Protein AF-A0A934LRU7-F1 (afdb_monomer)

Radius of gyration: 23.55 Å; Cα contacts (8 Å, |Δi|>4): 121; chains: 1; bounding box: 64×42×88 Å

Sequence (194 aa):
QGVAFIDAEIIECITRLPMTADMRPEDLEAQGEYAEFLERTNFDRLYPGEEIRFSIPGMYDKLWDHIMVHKYYLEIEQSSRLSQDEAVASWYENVYLPVVNVIREHQILRAFPNRTEADLYVWIMDHRYFLAQRAGRDLGPERAARDFAARFGGGSVRVMLRRIGRRLRRIRRPIQHRRREKSATNEPPGLGVL

Secondary structure (DSSP, 8-state):
---S-----------SS---TT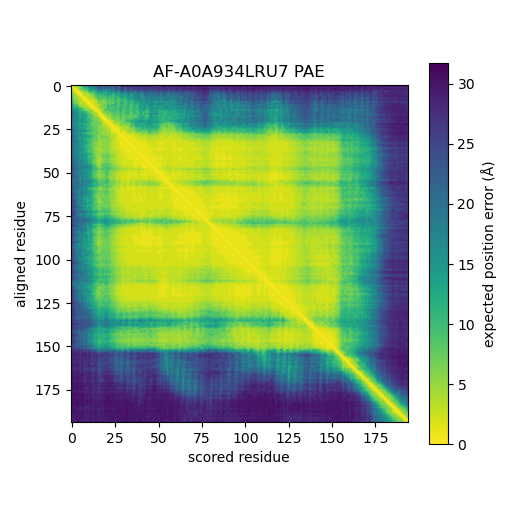--HHHHHHHHHHHHHHHHH-HHHHSTT-----SSSS-HHHHHHHHHHHHHHHHHHHTSPPPHHHHHHHHIIIIIHHHHHHHHHTTGGGGSTT--HHHHHHHHHHHHHHHHHHHTS---HHHHHHHHHHHHTTSTHHHHHHHHTTS-TT------------------------

pLDDT: mean 76.55, std 19.82, range [31.66, 98.25]

Structure (mmCIF, N/CA/C/O backbone):
data_AF-A0A934LRU7-F1
#
_entry.id   AF-A0A934LRU7-F1
#
loop_
_atom_site.group_PDB
_atom_site.id
_atom_site.type_symbol
_atom_site.label_atom_id
_atom_site.label_alt_id
_atom_site.label_comp_id
_atom_site.label_asym_id
_atom_site.label_entity_id
_atom_site.label_seq_id
_atom_site.pdbx_PDB_ins_code
_atom_site.Cartn_x
_atom_site.Cartn_y
_atom_site.Cartn_z
_atom_site.occupancy
_atom_site.B_iso_or_equiv
_atom_site.auth_seq_id
_atom_site.auth_comp_id
_atom_site.auth_asym_id
_atom_site.auth_atom_id
_atom_site.pdbx_PDB_model_num
ATOM 1 N N . GLN A 1 1 ? 50.398 -8.865 -8.368 1.00 46.22 1 GLN A N 1
ATOM 2 C CA . GLN A 1 1 ? 50.038 -10.201 -7.846 1.00 46.22 1 GLN A CA 1
ATOM 3 C C . GLN A 1 1 ? 48.614 -10.115 -7.316 1.00 46.22 1 GLN A C 1
ATOM 5 O O . GLN A 1 1 ? 48.328 -9.157 -6.611 1.00 46.22 1 GLN A O 1
ATOM 10 N N . GLY A 1 2 ? 47.724 -11.020 -7.733 1.00 66.56 2 GLY A N 1
ATOM 11 C CA . GLY A 1 2 ? 46.338 -11.100 -7.250 1.00 66.56 2 GLY A CA 1
ATOM 12 C C . GLY A 1 2 ? 46.212 -12.131 -6.130 1.00 66.56 2 GLY A C 1
ATOM 13 O O . GLY A 1 2 ? 47.000 -13.075 -6.081 1.00 66.56 2 GLY A O 1
ATOM 14 N N . VAL A 1 3 ? 45.257 -11.932 -5.226 1.00 69.12 3 VAL A N 1
ATOM 15 C CA . VAL A 1 3 ? 44.996 -12.851 -4.111 1.00 69.12 3 VAL A CA 1
ATOM 16 C C . VAL A 1 3 ? 44.208 -14.052 -4.645 1.00 69.12 3 VAL A C 1
ATOM 18 O O . VAL A 1 3 ? 43.220 -13.863 -5.350 1.00 69.12 3 VAL A O 1
ATOM 21 N N . ALA A 1 4 ? 44.668 -15.274 -4.364 1.00 75.25 4 ALA A N 1
ATOM 22 C CA . ALA A 1 4 ? 44.087 -16.510 -4.909 1.00 75.25 4 ALA A CA 1
ATOM 23 C C . ALA A 1 4 ? 42.835 -16.996 -4.155 1.00 75.25 4 ALA A C 1
ATOM 25 O O . ALA A 1 4 ? 42.089 -17.815 -4.684 1.00 75.25 4 ALA A O 1
ATOM 26 N N . PHE A 1 5 ? 42.601 -16.491 -2.941 1.00 77.62 5 PHE A N 1
ATOM 27 C CA . PHE A 1 5 ? 41.502 -16.902 -2.072 1.00 77.62 5 PHE A CA 1
ATOM 28 C C . PHE A 1 5 ? 40.901 -15.687 -1.361 1.00 77.62 5 PHE A C 1
ATOM 30 O O . PHE A 1 5 ? 41.608 -14.717 -1.078 1.00 77.62 5 PHE A O 1
ATOM 37 N N . ILE A 1 6 ? 39.593 -15.751 -1.113 1.00 71.19 6 ILE A N 1
ATOM 38 C CA . ILE A 1 6 ? 38.823 -14.772 -0.345 1.00 71.19 6 ILE A CA 1
ATOM 39 C C . ILE A 1 6 ? 38.320 -15.503 0.896 1.00 71.19 6 ILE A C 1
ATOM 41 O O . ILE A 1 6 ? 37.617 -16.505 0.764 1.00 71.19 6 ILE A O 1
ATOM 45 N N . ASP A 1 7 ? 38.672 -14.998 2.073 1.00 76.00 7 ASP A N 1
ATOM 46 C CA . ASP A 1 7 ? 38.074 -15.453 3.324 1.00 76.00 7 ASP A CA 1
ATOM 47 C C . ASP A 1 7 ? 36.657 -14.878 3.433 1.00 76.00 7 ASP A C 1
ATOM 49 O O . ASP A 1 7 ? 36.444 -13.679 3.232 1.00 76.00 7 ASP A O 1
ATOM 53 N N . ALA A 1 8 ? 35.682 -15.735 3.727 1.00 79.56 8 ALA A N 1
ATOM 54 C CA . ALA A 1 8 ? 34.291 -15.346 3.915 1.00 79.56 8 ALA A CA 1
ATOM 55 C C . ALA A 1 8 ? 33.717 -16.038 5.153 1.00 79.56 8 ALA A C 1
ATOM 57 O O . ALA A 1 8 ? 33.856 -17.250 5.320 1.00 79.56 8 ALA A O 1
ATOM 58 N N . GLU A 1 9 ? 33.040 -15.267 6.000 1.00 73.00 9 GLU A N 1
ATOM 59 C CA . GLU A 1 9 ? 32.224 -15.796 7.089 1.00 73.00 9 GLU A CA 1
ATOM 60 C C . GLU A 1 9 ? 30.788 -15.976 6.591 1.00 73.00 9 GLU A C 1
ATOM 62 O O . GLU A 1 9 ? 30.162 -15.034 6.102 1.00 73.00 9 GLU A O 1
ATOM 67 N N . ILE A 1 10 ? 30.273 -17.204 6.686 1.00 73.44 10 ILE A N 1
ATOM 68 C CA . ILE A 1 10 ? 28.914 -17.556 6.264 1.00 73.44 10 ILE A CA 1
ATOM 69 C C . ILE A 1 10 ? 28.043 -17.641 7.515 1.00 73.44 10 ILE A C 1
ATOM 71 O O . ILE A 1 10 ? 28.302 -18.459 8.396 1.00 73.44 10 ILE A O 1
ATOM 75 N N . ILE A 1 11 ? 27.002 -16.812 7.582 1.00 67.81 11 ILE A N 1
ATOM 76 C CA . ILE A 1 11 ? 26.002 -16.836 8.652 1.00 67.81 11 ILE A CA 1
ATOM 77 C C . ILE A 1 11 ? 24.661 -17.216 8.027 1.00 67.81 11 ILE A C 1
ATOM 79 O O . ILE A 1 11 ? 24.237 -16.614 7.040 1.00 67.81 11 ILE A O 1
ATOM 83 N N . GLU A 1 12 ? 23.996 -18.223 8.590 1.00 58.72 12 GLU A N 1
ATOM 84 C CA . GLU A 1 12 ? 22.651 -18.613 8.171 1.00 58.72 12 GLU A CA 1
ATOM 85 C C . GLU A 1 12 ? 21.639 -17.539 8.596 1.00 58.72 12 GLU A C 1
ATOM 87 O O . GLU A 1 12 ? 21.554 -17.174 9.769 1.00 58.72 12 GLU A O 1
ATOM 92 N N . CYS A 1 13 ? 20.868 -17.030 7.635 1.00 59.44 13 CYS A N 1
ATOM 93 C CA . CYS A 1 13 ? 19.802 -16.064 7.870 1.00 59.44 13 CYS A CA 1
ATOM 94 C C . CYS A 1 13 ? 18.457 -16.722 7.550 1.00 59.44 13 CYS A C 1
ATOM 96 O O . CYS A 1 13 ? 18.146 -16.984 6.387 1.00 59.44 13 CYS A O 1
ATOM 98 N N . ILE A 1 14 ? 17.668 -17.009 8.587 1.00 63.03 14 ILE A N 1
ATOM 99 C CA . ILE A 1 14 ? 16.322 -17.569 8.442 1.00 63.03 14 ILE A CA 1
ATOM 100 C C . ILE A 1 14 ? 15.363 -16.408 8.193 1.00 63.03 14 ILE A C 1
ATOM 102 O O . ILE A 1 14 ? 15.062 -15.639 9.105 1.00 63.03 14 ILE A O 1
ATOM 106 N N . THR A 1 15 ? 14.872 -16.285 6.962 1.00 62.72 15 THR A N 1
ATOM 107 C CA . THR A 1 15 ? 13.906 -15.251 6.580 1.00 62.72 15 THR A CA 1
ATOM 108 C C . THR A 1 15 ? 12.539 -15.874 6.314 1.00 62.72 15 THR A C 1
ATOM 110 O O . THR A 1 15 ? 12.420 -17.029 5.910 1.00 62.72 15 THR A O 1
ATOM 113 N N . ARG A 1 16 ? 11.470 -15.105 6.542 1.00 68.81 16 ARG A N 1
ATOM 114 C CA . ARG A 1 16 ? 10.086 -15.538 6.265 1.00 68.81 16 ARG A CA 1
ATOM 115 C C . ARG A 1 16 ? 9.727 -15.473 4.774 1.00 68.81 16 ARG A C 1
ATOM 117 O O . ARG A 1 16 ? 8.558 -15.591 4.424 1.00 68.81 16 ARG A O 1
ATOM 124 N N . LEU A 1 17 ? 10.711 -15.240 3.905 1.00 66.12 17 LEU A N 1
ATOM 125 C CA . LEU A 1 17 ? 10.520 -14.989 2.483 1.00 66.12 17 LEU A CA 1
ATOM 126 C C . LEU A 1 17 ? 11.138 -16.107 1.644 1.00 66.12 17 LEU A C 1
ATOM 128 O O . LEU A 1 17 ? 12.199 -16.624 1.998 1.00 66.12 17 LEU A O 1
ATOM 132 N N . PRO A 1 18 ? 10.527 -16.455 0.500 1.00 64.62 18 PRO A N 1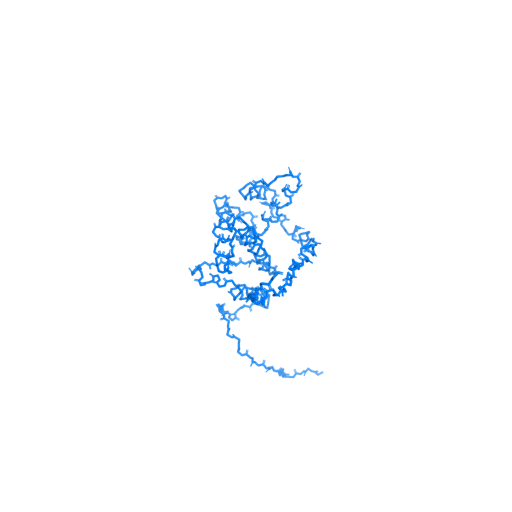
ATOM 133 C CA . PRO A 1 18 ? 11.157 -17.358 -0.448 1.00 64.62 18 PRO A CA 1
ATOM 134 C C . PRO A 1 18 ? 12.392 -16.676 -1.052 1.00 64.62 18 PRO A C 1
ATOM 136 O O . PRO A 1 18 ? 12.265 -15.717 -1.810 1.00 64.62 18 PRO A O 1
ATOM 139 N N . MET A 1 19 ? 13.585 -17.169 -0.713 1.00 63.34 19 MET A N 1
ATOM 140 C CA . MET A 1 19 ? 14.840 -16.776 -1.358 1.00 63.34 19 MET A CA 1
ATOM 141 C C . MET A 1 19 ? 15.152 -17.737 -2.507 1.00 63.34 19 MET A C 1
ATOM 143 O O . MET A 1 19 ? 15.030 -18.953 -2.348 1.00 63.34 19 MET A O 1
ATOM 147 N N . THR A 1 20 ? 15.557 -17.209 -3.662 1.00 68.62 20 THR A N 1
ATOM 148 C CA . THR A 1 20 ? 15.939 -18.015 -4.829 1.00 68.62 20 THR A CA 1
ATOM 149 C C . THR A 1 20 ? 17.397 -17.750 -5.201 1.00 68.62 20 THR A C 1
ATOM 151 O O . THR A 1 20 ? 17.918 -16.653 -5.010 1.00 68.62 20 THR A O 1
ATOM 154 N N . ALA A 1 21 ? 18.093 -18.780 -5.693 1.00 68.56 21 ALA A N 1
ATOM 155 C CA . ALA A 1 21 ? 19.539 -18.728 -5.944 1.00 68.56 21 ALA A CA 1
ATOM 156 C C . ALA A 1 21 ? 19.942 -17.785 -7.098 1.00 68.56 21 ALA A C 1
ATOM 158 O O . ALA A 1 21 ? 21.119 -17.483 -7.268 1.00 68.56 21 ALA A O 1
ATOM 159 N N . ASP A 1 22 ? 18.974 -17.341 -7.896 1.00 72.75 22 ASP A N 1
ATOM 160 C CA . ASP A 1 22 ? 19.119 -16.434 -9.033 1.00 72.75 22 ASP A CA 1
ATOM 161 C C . ASP A 1 22 ? 18.874 -14.955 -8.680 1.00 72.75 22 ASP A C 1
ATOM 163 O O . ASP A 1 22 ? 18.998 -14.096 -9.556 1.00 72.75 22 ASP A O 1
ATOM 167 N N . MET A 1 23 ? 18.562 -14.641 -7.415 1.00 72.19 23 MET A N 1
ATOM 168 C CA . MET A 1 23 ? 18.372 -13.262 -6.955 1.00 72.19 23 MET A CA 1
ATOM 169 C C . MET A 1 23 ? 19.632 -12.424 -7.166 1.00 72.19 23 MET A C 1
ATOM 171 O O . MET A 1 23 ? 20.741 -12.809 -6.784 1.00 72.19 23 MET A O 1
ATOM 175 N N . ARG A 1 24 ? 19.461 -11.232 -7.739 1.00 72.69 24 ARG A N 1
ATOM 176 C CA . ARG A 1 24 ? 20.548 -10.264 -7.857 1.00 72.69 24 ARG A CA 1
ATOM 177 C C . ARG A 1 24 ? 20.688 -9.448 -6.571 1.00 72.69 24 ARG A C 1
ATOM 179 O O . ARG A 1 24 ? 19.721 -9.318 -5.824 1.00 72.69 24 ARG A O 1
ATOM 186 N N . PRO A 1 25 ? 21.845 -8.807 -6.329 1.00 70.31 25 PRO A N 1
ATOM 187 C CA . PRO A 1 25 ? 22.037 -7.956 -5.155 1.00 70.31 25 PRO A CA 1
ATOM 188 C C . PRO A 1 25 ? 20.975 -6.861 -4.987 1.00 70.31 25 PRO A C 1
ATOM 190 O O . PRO A 1 25 ? 20.606 -6.543 -3.863 1.00 70.31 25 PRO A O 1
ATOM 193 N N . GLU A 1 26 ? 20.454 -6.300 -6.082 1.00 66.25 26 GLU A N 1
ATOM 194 C CA . GLU A 1 26 ? 19.399 -5.281 -6.012 1.00 66.25 26 GLU A CA 1
ATOM 195 C C . GLU A 1 26 ? 18.045 -5.859 -5.579 1.00 66.25 26 GLU A C 1
ATOM 197 O O . GLU A 1 26 ? 17.248 -5.164 -4.950 1.00 66.25 26 GLU A O 1
ATOM 202 N N . ASP A 1 27 ? 17.796 -7.137 -5.872 1.00 72.25 27 ASP A N 1
ATOM 203 C CA . ASP A 1 27 ? 16.595 -7.836 -5.420 1.00 72.25 27 ASP A CA 1
ATOM 204 C C . ASP A 1 27 ? 16.669 -8.104 -3.909 1.00 72.25 27 ASP A C 1
ATOM 206 O O . ASP A 1 27 ? 15.644 -8.075 -3.230 1.00 72.25 27 ASP A O 1
ATOM 210 N N . LEU A 1 28 ? 17.877 -8.288 -3.358 1.00 77.69 28 LEU A N 1
ATOM 211 C CA . LEU A 1 28 ? 18.087 -8.517 -1.924 1.00 77.69 28 LEU A CA 1
ATOM 212 C C . LEU A 1 28 ? 17.694 -7.307 -1.068 1.00 77.69 28 LEU A C 1
ATOM 214 O O . LEU A 1 28 ? 17.151 -7.496 0.016 1.00 77.69 28 LEU A O 1
ATOM 218 N N . GLU A 1 29 ? 17.920 -6.079 -1.546 1.00 80.31 29 GLU A N 1
ATOM 219 C CA . GLU A 1 29 ? 17.497 -4.861 -0.837 1.00 80.31 29 GLU A CA 1
ATOM 220 C C . GLU A 1 29 ? 15.966 -4.807 -0.730 1.00 80.31 29 GLU A C 1
ATOM 222 O O . GLU A 1 29 ? 15.418 -4.705 0.366 1.00 80.31 29 GLU A O 1
ATOM 227 N N . ALA A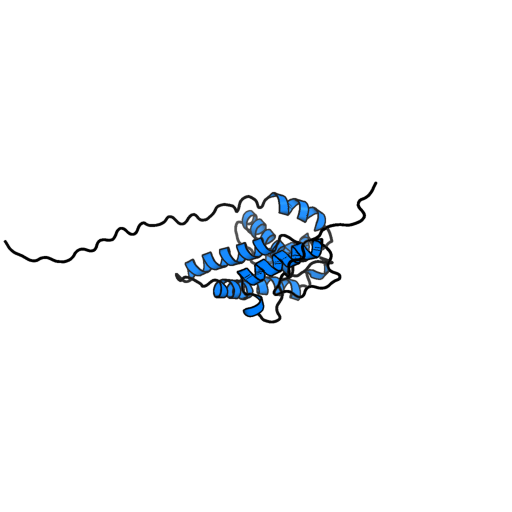 1 30 ? 15.264 -4.983 -1.854 1.00 80.31 30 ALA A N 1
ATOM 228 C CA . ALA A 1 30 ? 13.802 -4.990 -1.877 1.00 80.31 30 ALA A CA 1
ATOM 229 C C . ALA A 1 30 ? 13.196 -6.160 -1.073 1.00 80.31 30 ALA A C 1
ATOM 231 O O . ALA A 1 30 ? 12.145 -5.997 -0.448 1.00 80.31 30 ALA A O 1
ATOM 232 N N . GLN A 1 31 ? 13.843 -7.333 -1.068 1.00 83.56 31 GLN A N 1
ATOM 233 C CA . GLN A 1 31 ? 13.431 -8.465 -0.228 1.00 83.56 31 GLN A CA 1
ATOM 234 C C . GLN A 1 31 ? 13.672 -8.184 1.259 1.00 83.56 31 GLN A C 1
ATOM 236 O O . GLN A 1 31 ? 12.808 -8.500 2.073 1.00 83.56 31 GLN A O 1
ATOM 241 N N . GLY A 1 32 ? 14.796 -7.559 1.621 1.00 86.94 32 GLY A N 1
ATOM 242 C CA . GLY A 1 32 ? 15.087 -7.161 2.998 1.00 86.94 32 GLY A CA 1
ATOM 243 C C . GLY A 1 32 ? 14.041 -6.195 3.552 1.00 86.94 32 GLY A C 1
ATOM 244 O O . GLY A 1 32 ? 13.490 -6.432 4.625 1.00 86.94 32 GLY A O 1
ATOM 245 N N . GLU A 1 33 ? 13.684 -5.164 2.783 1.00 89.81 33 GLU A N 1
ATOM 246 C CA . GLU A 1 33 ? 12.626 -4.227 3.178 1.00 89.81 33 GLU A CA 1
ATOM 247 C C . GLU A 1 33 ? 11.256 -4.907 3.298 1.00 89.81 33 GLU A C 1
ATOM 249 O O . GLU A 1 33 ? 10.478 -4.596 4.202 1.00 89.81 33 GLU A O 1
ATOM 254 N N . TYR A 1 34 ? 10.944 -5.848 2.401 1.00 91.31 34 TYR A N 1
ATOM 255 C CA . TYR A 1 34 ? 9.695 -6.599 2.491 1.00 91.31 34 TYR A CA 1
ATOM 256 C C . TYR A 1 34 ? 9.662 -7.493 3.736 1.00 91.31 34 TYR A C 1
ATOM 258 O O . TYR A 1 34 ? 8.628 -7.581 4.396 1.00 91.31 34 TYR A O 1
ATOM 266 N N . ALA A 1 35 ? 10.788 -8.115 4.098 1.00 90.62 35 ALA A N 1
ATOM 267 C CA . ALA A 1 35 ? 10.892 -8.925 5.309 1.00 90.62 35 ALA A CA 1
ATOM 268 C C . ALA A 1 35 ? 10.642 -8.070 6.555 1.00 90.62 35 ALA A C 1
ATOM 270 O O . ALA A 1 35 ? 9.813 -8.438 7.385 1.00 90.62 35 ALA A O 1
ATOM 271 N N . GLU A 1 36 ? 11.287 -6.903 6.644 1.00 91.31 36 GLU A N 1
ATOM 272 C CA . GLU A 1 36 ? 11.072 -5.954 7.740 1.00 91.31 36 GLU A CA 1
ATOM 273 C C . GLU A 1 36 ? 9.611 -5.492 7.794 1.00 91.31 36 GLU A C 1
ATOM 275 O O . GLU A 1 36 ? 9.010 -5.433 8.869 1.00 91.31 36 GLU A O 1
ATOM 280 N N . PHE A 1 37 ? 8.994 -5.226 6.639 1.00 94.31 37 PHE A N 1
ATOM 281 C CA . PHE A 1 37 ? 7.575 -4.896 6.570 1.00 94.31 37 PHE A CA 1
ATOM 282 C C . PHE A 1 37 ? 6.697 -6.016 7.141 1.00 94.31 37 PHE A C 1
ATOM 284 O O . PHE A 1 37 ? 5.816 -5.730 7.953 1.00 94.31 37 PHE A O 1
ATOM 291 N N . LEU A 1 38 ? 6.929 -7.278 6.768 1.00 94.62 38 LEU A N 1
ATOM 292 C CA . LEU A 1 38 ? 6.163 -8.415 7.289 1.00 94.62 38 LEU A CA 1
ATOM 293 C C . LEU A 1 38 ? 6.386 -8.621 8.788 1.00 94.62 38 LEU A C 1
ATOM 295 O O . LEU A 1 38 ? 5.426 -8.820 9.528 1.00 94.62 38 LEU A O 1
ATOM 299 N N . GLU A 1 39 ? 7.625 -8.519 9.267 1.00 93.50 39 GLU A N 1
ATOM 300 C CA . GLU A 1 39 ? 7.929 -8.594 10.699 1.00 93.50 39 GLU A CA 1
ATOM 301 C C . GLU A 1 39 ? 7.222 -7.497 11.488 1.00 93.50 39 GLU A C 1
ATOM 303 O O . GLU A 1 39 ? 6.690 -7.741 12.573 1.00 93.50 39 GLU A O 1
ATOM 308 N N . ARG A 1 40 ? 7.182 -6.293 10.919 1.00 94.06 40 ARG A N 1
ATOM 309 C CA . ARG A 1 40 ? 6.563 -5.136 11.544 1.00 94.06 40 ARG A CA 1
ATOM 310 C C . ARG A 1 40 ? 5.047 -5.174 11.493 1.00 94.06 40 ARG A C 1
ATOM 312 O O . ARG A 1 40 ? 4.437 -4.611 12.387 1.00 94.06 40 ARG A O 1
ATOM 319 N N . THR A 1 41 ? 4.429 -5.765 10.476 1.00 95.81 41 THR A N 1
ATOM 320 C CA . THR A 1 41 ? 2.974 -5.664 10.248 1.00 95.81 41 THR A CA 1
ATOM 321 C C . THR A 1 41 ? 2.211 -6.964 10.457 1.00 95.81 41 THR A C 1
ATOM 323 O O . THR A 1 41 ? 0.987 -6.922 10.525 1.00 95.81 41 THR A O 1
ATOM 326 N N . ASN A 1 42 ? 2.904 -8.104 10.534 1.00 96.19 42 ASN A N 1
ATOM 327 C CA . ASN A 1 42 ? 2.317 -9.445 10.474 1.00 96.19 42 ASN A CA 1
ATOM 328 C C . ASN A 1 42 ? 1.386 -9.650 9.264 1.00 96.19 42 ASN A C 1
ATOM 330 O O . ASN A 1 42 ? 0.469 -10.469 9.324 1.00 96.19 42 ASN A O 1
ATOM 334 N N . PHE A 1 43 ? 1.581 -8.897 8.175 1.00 96.62 43 PHE A N 1
ATOM 335 C CA . PHE A 1 43 ? 0.628 -8.853 7.067 1.00 96.62 43 PHE A CA 1
ATOM 336 C C . PHE A 1 43 ? 0.387 -10.230 6.431 1.00 96.62 43 PHE A C 1
ATOM 338 O O . PHE A 1 43 ? -0.755 -10.586 6.166 1.00 96.62 43 PHE A O 1
ATOM 345 N N . ASP A 1 44 ? 1.439 -11.036 6.285 1.00 94.50 44 ASP A N 1
ATOM 346 C CA . ASP A 1 44 ? 1.398 -12.414 5.780 1.00 94.50 44 ASP A CA 1
ATOM 347 C C . ASP A 1 44 ? 0.515 -13.347 6.624 1.00 94.50 44 ASP A C 1
ATOM 349 O O . ASP A 1 44 ? -0.042 -14.321 6.118 1.00 94.50 44 ASP A O 1
ATOM 353 N N . ARG A 1 45 ? 0.372 -13.049 7.919 1.00 95.38 45 ARG A N 1
ATOM 354 C CA . ARG A 1 45 ? -0.474 -13.810 8.846 1.00 95.38 45 ARG A CA 1
ATOM 355 C C . ARG A 1 45 ? -1.903 -13.289 8.879 1.00 95.38 45 ARG A C 1
ATOM 357 O O . ARG A 1 45 ? -2.824 -14.085 9.030 1.00 95.38 45 ARG A O 1
ATOM 364 N N . LEU A 1 46 ? -2.075 -11.972 8.767 1.00 96.38 46 LEU A N 1
ATOM 365 C CA . LEU A 1 46 ? -3.388 -11.323 8.746 1.00 96.38 46 LEU A CA 1
ATOM 366 C C . LEU A 1 46 ? -4.132 -11.607 7.437 1.00 96.38 46 LE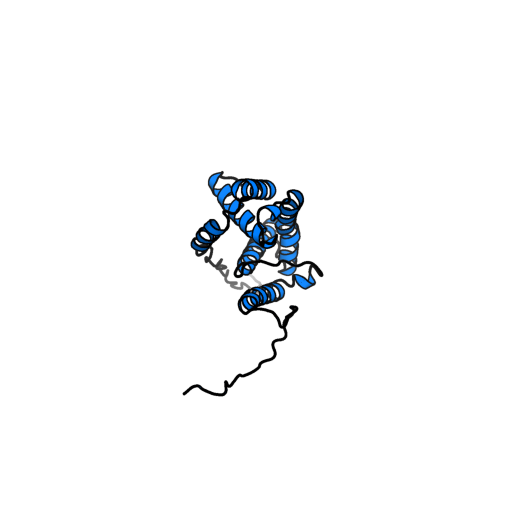U A C 1
ATOM 368 O O . LEU A 1 46 ? -5.333 -11.862 7.469 1.00 96.38 46 LEU A O 1
ATOM 372 N N . TYR A 1 47 ? -3.415 -11.632 6.311 1.00 95.69 47 TYR A N 1
ATOM 373 C CA . TYR A 1 47 ? -3.959 -11.915 4.982 1.00 95.69 47 TYR A CA 1
ATOM 374 C C . TYR A 1 47 ? -3.126 -12.988 4.263 1.00 95.69 47 TYR A C 1
ATOM 376 O O . TYR A 1 47 ? -2.343 -12.676 3.362 1.00 95.69 47 TYR A O 1
ATOM 384 N N . PRO A 1 48 ? -3.279 -14.272 4.640 1.00 94.50 48 PRO A N 1
ATOM 385 C CA . PRO A 1 48 ? -2.554 -15.359 3.995 1.00 94.50 48 PRO A CA 1
ATOM 386 C C . PRO A 1 48 ? -2.860 -15.425 2.494 1.00 94.50 48 PRO A C 1
ATOM 388 O O . PRO A 1 48 ? -4.018 -15.524 2.093 1.00 94.50 48 PRO A O 1
ATOM 391 N N . GLY A 1 49 ? -1.813 -15.412 1.668 1.00 91.06 49 GLY A N 1
ATOM 392 C CA . GLY A 1 49 ? -1.922 -15.468 0.206 1.00 91.06 49 GLY A CA 1
ATOM 393 C C . GLY A 1 49 ? -1.987 -14.105 -0.487 1.00 91.06 49 GLY A C 1
ATOM 394 O O . GLY A 1 49 ? -1.868 -14.057 -1.710 1.00 91.06 49 GLY A O 1
ATOM 395 N N . GLU A 1 50 ? -2.108 -13.012 0.267 1.00 94.38 50 GLU A N 1
ATOM 396 C CA . GLU A 1 50 ? -1.994 -11.658 -0.269 1.00 94.38 50 GLU A CA 1
ATOM 397 C C . GLU A 1 50 ? -0.556 -11.148 -0.138 1.00 94.38 50 GLU A C 1
ATOM 399 O O . GLU A 1 50 ? 0.101 -11.311 0.892 1.00 94.38 50 GLU A O 1
ATOM 404 N N . GLU A 1 51 ? -0.068 -10.472 -1.176 1.00 93.50 51 GLU A N 1
ATOM 405 C CA . GLU A 1 51 ? 1.263 -9.872 -1.181 1.00 93.50 51 GLU A CA 1
ATOM 406 C C . GLU A 1 51 ? 1.202 -8.408 -1.622 1.00 93.50 51 GLU A C 1
ATOM 408 O O . GLU A 1 51 ? 0.585 -8.056 -2.628 1.00 93.50 51 GLU A O 1
ATOM 413 N N . ILE A 1 52 ? 1.909 -7.540 -0.896 1.00 95.38 52 ILE A N 1
ATOM 414 C CA . ILE A 1 52 ? 2.105 -6.139 -1.275 1.00 95.38 52 ILE A CA 1
ATOM 415 C C . ILE A 1 52 ? 3.561 -5.982 -1.697 1.00 95.38 52 ILE A C 1
ATOM 417 O O . ILE A 1 52 ? 4.414 -5.713 -0.860 1.00 95.38 52 ILE A O 1
ATOM 421 N N . ARG A 1 53 ? 3.849 -6.183 -2.989 1.00 92.5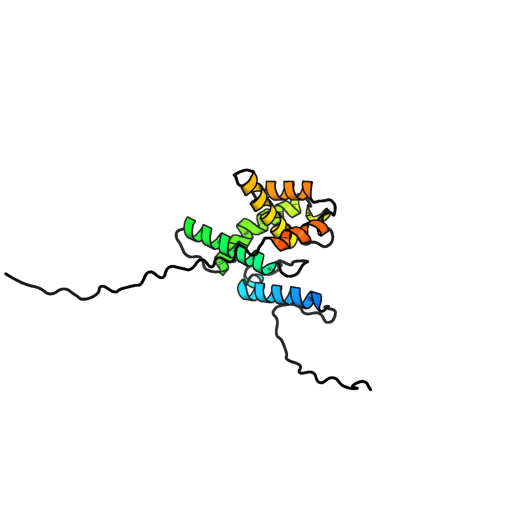0 53 ARG A N 1
ATOM 422 C CA . ARG A 1 53 ? 5.213 -6.087 -3.535 1.00 92.50 53 ARG A CA 1
ATOM 423 C C . ARG A 1 53 ? 5.431 -4.809 -4.333 1.00 92.50 53 ARG A C 1
ATOM 425 O O . ARG A 1 53 ? 4.621 -4.454 -5.192 1.00 92.50 53 ARG A O 1
ATOM 432 N N . PHE A 1 54 ? 6.564 -4.155 -4.105 1.00 90.75 54 PHE A N 1
ATOM 433 C CA . PHE A 1 54 ? 7.028 -3.024 -4.911 1.00 90.75 54 PHE A CA 1
ATOM 434 C C . PHE A 1 54 ? 7.991 -3.470 -6.010 1.00 90.75 54 PHE A C 1
ATOM 436 O O . PHE A 1 54 ? 8.741 -4.426 -5.835 1.00 90.75 54 PHE A O 1
ATOM 443 N N . SER A 1 55 ? 8.004 -2.742 -7.133 1.00 86.50 55 SER A N 1
ATOM 444 C CA . SER A 1 55 ? 9.039 -2.912 -8.169 1.00 86.50 55 SER A CA 1
ATOM 445 C C . SER A 1 55 ? 10.264 -2.019 -7.941 1.00 86.50 55 SER A C 1
ATOM 447 O O . SER A 1 55 ? 11.213 -2.051 -8.727 1.00 86.50 55 SER A O 1
ATOM 449 N N . ILE A 1 56 ? 10.221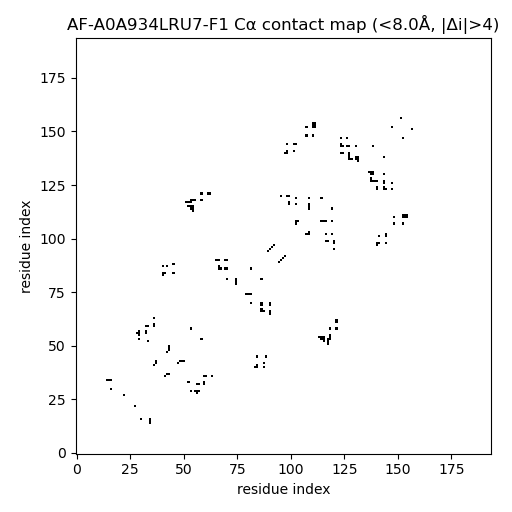 -1.156 -6.921 1.00 83.31 56 ILE A N 1
ATOM 450 C CA . ILE A 1 56 ? 11.280 -0.208 -6.570 1.00 83.31 56 ILE A CA 1
ATOM 451 C C . ILE A 1 56 ? 11.540 -0.309 -5.063 1.00 83.31 56 ILE A C 1
ATOM 453 O O . ILE A 1 56 ? 10.571 -0.244 -4.303 1.00 83.31 56 ILE A O 1
ATOM 457 N N . PRO A 1 57 ? 12.808 -0.395 -4.624 1.00 81.88 57 PRO A N 1
ATOM 458 C CA . PRO A 1 57 ? 13.141 -0.327 -3.204 1.00 81.88 57 PRO A CA 1
ATOM 459 C C . PRO A 1 57 ? 12.797 1.047 -2.597 1.00 81.88 57 PRO A C 1
ATOM 461 O O . PRO A 1 57 ? 12.630 2.054 -3.300 1.00 81.88 57 PRO A O 1
ATOM 464 N N . GLY A 1 58 ? 12.695 1.096 -1.274 1.00 82.75 58 GLY A N 1
ATOM 465 C CA . GLY A 1 58 ? 12.499 2.286 -0.452 1.00 82.75 58 GLY A CA 1
ATOM 466 C C . GLY A 1 58 ? 11.041 2.689 -0.224 1.00 82.75 58 GLY A C 1
ATOM 467 O O . GLY A 1 58 ? 10.779 3.839 0.140 1.00 82.75 58 GLY A O 1
ATOM 468 N N . MET A 1 59 ? 10.073 1.805 -0.490 1.00 87.81 59 MET A N 1
ATOM 469 C CA . MET A 1 59 ? 8.641 2.154 -0.459 1.00 87.81 59 MET A CA 1
ATOM 470 C C . MET A 1 59 ? 7.871 1.583 0.738 1.00 87.81 59 MET A C 1
ATOM 472 O O . MET A 1 59 ? 6.799 2.103 1.060 1.00 87.81 59 MET A O 1
ATOM 476 N N . TYR A 1 60 ? 8.403 0.583 1.443 1.00 92.56 60 TYR A N 1
ATOM 477 C CA . TYR A 1 60 ? 7.714 -0.013 2.596 1.00 92.56 60 TYR A CA 1
ATOM 478 C C . TYR A 1 60 ? 7.623 0.926 3.805 1.00 92.56 60 TYR A C 1
ATOM 480 O O . TYR A 1 60 ? 6.585 0.959 4.466 1.00 92.56 60 TYR A O 1
ATOM 488 N N . ASP A 1 61 ? 8.625 1.782 4.026 1.00 89.00 61 ASP A N 1
ATOM 489 C CA . ASP A 1 61 ? 8.560 2.842 5.044 1.00 89.00 61 ASP A CA 1
ATOM 490 C C . ASP A 1 61 ? 7.373 3.787 4.821 1.00 89.00 61 ASP A C 1
ATOM 492 O O . ASP A 1 61 ? 6.698 4.201 5.764 1.00 89.00 61 ASP A O 1
ATOM 496 N N . LYS A 1 62 ? 7.063 4.095 3.557 1.00 88.62 62 LYS A N 1
ATOM 497 C CA . LYS A 1 62 ? 5.908 4.935 3.227 1.00 88.62 62 LYS A CA 1
ATOM 498 C C . LYS A 1 62 ? 4.585 4.241 3.520 1.00 88.62 62 LYS A C 1
ATOM 500 O O . LYS A 1 62 ? 3.656 4.893 3.990 1.00 88.62 62 LYS A O 1
ATOM 505 N N . LEU A 1 63 ? 4.479 2.940 3.234 1.00 93.75 63 LEU A N 1
ATOM 506 C CA . LEU A 1 63 ? 3.288 2.177 3.617 1.00 93.75 63 LEU A CA 1
ATOM 507 C C . LEU A 1 63 ? 3.106 2.197 5.124 1.00 93.75 63 LEU A C 1
ATOM 509 O O . LEU A 1 63 ? 1.999 2.430 5.602 1.00 93.75 63 LEU A O 1
ATOM 513 N N . TRP A 1 64 ? 4.196 2.014 5.865 1.00 94.31 64 TRP A N 1
ATOM 514 C CA . TRP A 1 64 ? 4.149 2.091 7.310 1.00 94.31 64 TRP A CA 1
ATOM 515 C C . TRP A 1 64 ? 3.649 3.456 7.804 1.00 94.31 64 TRP A C 1
ATOM 517 O O . TRP A 1 64 ? 2.750 3.512 8.646 1.00 94.31 64 TRP A O 1
ATOM 527 N N . ASP A 1 65 ? 4.155 4.554 7.239 1.00 91.38 65 ASP A N 1
ATOM 528 C CA . ASP A 1 65 ? 3.662 5.898 7.550 1.00 91.38 65 ASP A CA 1
ATOM 529 C C . ASP A 1 65 ? 2.158 6.036 7.251 1.00 91.38 65 ASP A C 1
ATOM 531 O O . ASP A 1 65 ? 1.418 6.594 8.063 1.00 91.38 65 ASP A O 1
ATOM 535 N N . HIS A 1 66 ? 1.672 5.491 6.129 1.00 92.94 66 HIS A N 1
ATOM 536 C CA . HIS A 1 66 ? 0.242 5.505 5.800 1.00 92.94 66 HIS A CA 1
ATOM 537 C C . HIS A 1 66 ? -0.596 4.729 6.825 1.00 92.94 66 HIS A C 1
ATOM 539 O O . HIS A 1 66 ? -1.643 5.226 7.244 1.00 92.94 66 HIS A O 1
ATOM 545 N N . ILE A 1 67 ? -0.134 3.551 7.260 1.00 95.81 67 ILE A N 1
ATOM 546 C CA . ILE A 1 67 ? -0.809 2.741 8.287 1.00 95.81 67 ILE A CA 1
ATOM 547 C C . ILE A 1 67 ? -0.867 3.517 9.608 1.00 95.81 67 ILE A C 1
ATOM 549 O O . ILE A 1 67 ? -1.915 3.572 10.249 1.00 95.81 67 ILE A O 1
ATOM 553 N N . MET A 1 68 ? 0.228 4.164 10.016 1.00 95.19 68 MET A N 1
ATOM 554 C CA . MET A 1 68 ? 0.274 4.921 11.272 1.00 95.19 68 MET A CA 1
ATOM 555 C C . MET A 1 68 ? -0.583 6.183 11.247 1.00 95.19 68 MET A C 1
ATOM 557 O O . MET A 1 68 ? -1.233 6.500 12.244 1.00 95.19 68 MET A O 1
ATOM 561 N N . VAL A 1 69 ? -0.621 6.894 10.121 1.00 90.69 69 VAL A N 1
ATOM 562 C CA . VAL A 1 69 ? -1.511 8.049 9.957 1.00 90.69 69 VAL A CA 1
ATOM 563 C C . VAL A 1 69 ? -2.975 7.605 9.993 1.00 90.69 69 VAL A C 1
ATOM 565 O O . VAL A 1 69 ? -3.772 8.220 10.698 1.00 90.69 69 VAL A O 1
ATOM 568 N N . HIS A 1 70 ? -3.323 6.517 9.297 1.00 92.31 70 HIS A N 1
ATOM 569 C CA . HIS A 1 70 ? -4.667 5.928 9.333 1.00 92.31 70 HIS A CA 1
ATOM 570 C C . HIS A 1 70 ? -5.077 5.539 10.755 1.00 92.31 70 HIS A C 1
ATOM 572 O O . HIS A 1 70 ? -6.124 5.967 11.240 1.00 92.31 70 HIS A O 1
ATOM 578 N N . LYS A 1 71 ? -4.198 4.816 11.461 1.00 94.31 71 LYS A N 1
ATOM 579 C CA . LYS A 1 71 ? -4.380 4.451 12.868 1.00 94.31 71 LYS A CA 1
ATOM 580 C C . LYS A 1 71 ? -4.680 5.671 13.730 1.00 94.31 71 LYS A C 1
ATOM 582 O O . LYS A 1 71 ? -5.657 5.670 14.468 1.00 94.31 71 LYS A O 1
ATOM 587 N N . TYR A 1 72 ? -3.846 6.705 13.631 1.00 91.62 72 TYR A N 1
ATOM 588 C CA . TYR A 1 72 ? -3.979 7.914 14.439 1.00 91.62 72 TYR A CA 1
ATOM 589 C C . TYR A 1 72 ? -5.354 8.574 14.276 1.00 91.62 72 TYR A C 1
ATOM 591 O O . TYR A 1 72 ? -5.971 8.950 15.272 1.00 91.62 72 TYR A O 1
ATOM 599 N N . TYR A 1 73 ? -5.851 8.691 13.042 1.00 89.50 73 TYR A N 1
ATOM 600 C CA . TYR A 1 73 ? -7.172 9.269 12.800 1.00 89.50 73 TYR A CA 1
ATOM 601 C C . TYR A 1 73 ? -8.301 8.382 13.327 1.00 89.50 73 TYR A C 1
ATOM 603 O O . TYR A 1 73 ? -9.197 8.893 13.996 1.00 89.50 73 TYR A O 1
ATOM 611 N N . LEU A 1 74 ? -8.226 7.066 13.119 1.00 90.81 74 LEU A N 1
ATOM 612 C CA . LEU A 1 74 ? -9.236 6.148 13.644 1.00 90.81 74 LEU A CA 1
ATOM 613 C C . LEU A 1 74 ? -9.299 6.140 15.172 1.00 90.81 74 LEU A C 1
ATOM 615 O O . LEU A 1 74 ? -10.391 6.116 15.733 1.00 90.81 74 LEU A O 1
ATOM 619 N N . GLU A 1 75 ? -8.155 6.192 15.857 1.00 93.38 75 GLU A N 1
ATOM 620 C CA . GLU A 1 75 ? -8.127 6.241 17.323 1.00 93.38 75 GLU A CA 1
ATOM 621 C C . GLU A 1 75 ? -8.786 7.520 17.867 1.00 93.38 75 GLU A C 1
ATOM 623 O O . GLU A 1 75 ? -9.423 7.492 18.922 1.00 93.38 75 GLU A O 1
ATOM 628 N N . ILE A 1 76 ? -8.674 8.638 17.139 1.00 92.94 76 ILE A N 1
ATOM 629 C CA . ILE A 1 76 ? -9.376 9.886 17.467 1.00 92.94 76 ILE A CA 1
ATOM 630 C C . ILE A 1 76 ? -10.881 9.729 17.250 1.00 92.94 76 ILE A C 1
ATOM 632 O O . ILE A 1 76 ? -11.659 10.057 18.144 1.00 92.94 76 ILE A O 1
ATOM 636 N N . GLU A 1 77 ? -11.292 9.232 16.083 1.00 90.56 77 GLU A N 1
ATOM 637 C CA . GLU A 1 77 ? -12.707 9.083 15.721 1.00 90.56 77 GLU A CA 1
ATOM 638 C C . GLU A 1 77 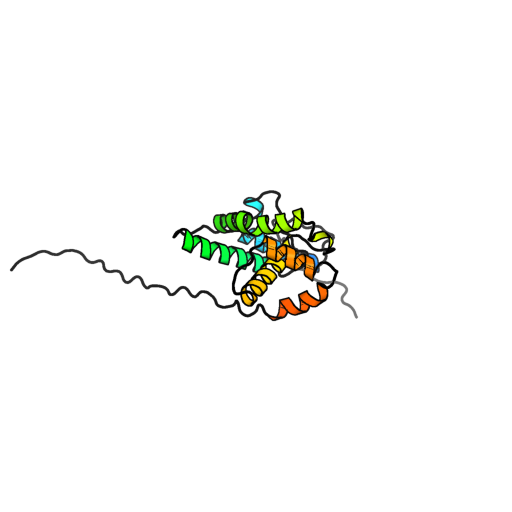? -13.444 8.120 16.657 1.00 90.56 77 GLU A C 1
ATOM 640 O O . GLU A 1 77 ? -14.556 8.405 17.097 1.00 90.56 77 GLU A O 1
ATOM 645 N N . GLN A 1 78 ? -12.807 7.004 17.013 1.00 91.25 78 GLN A N 1
ATOM 646 C CA . GLN A 1 78 ? -13.393 5.964 17.861 1.00 91.25 78 GLN A CA 1
ATOM 647 C C . GLN A 1 78 ? -13.164 6.212 19.356 1.00 91.25 78 GLN A C 1
ATOM 649 O O . GLN A 1 78 ? -13.706 5.487 20.188 1.00 91.25 78 GLN A O 1
ATOM 654 N N . SER A 1 79 ? -12.356 7.218 19.716 1.00 90.88 79 SER A N 1
ATOM 655 C CA . SER A 1 79 ? -11.943 7.492 21.100 1.00 90.88 79 SER A CA 1
ATOM 656 C C . SER A 1 79 ? -11.390 6.253 21.825 1.00 90.88 79 SER A C 1
ATOM 658 O O . SER A 1 79 ? -11.556 6.095 23.036 1.00 90.88 79 SER A O 1
ATOM 660 N N . SER A 1 80 ? -10.725 5.366 21.083 1.00 91.19 80 SER A N 1
ATOM 661 C CA . SER A 1 80 ? -10.186 4.094 21.564 1.00 91.19 80 SER A CA 1
ATOM 662 C C . SER A 1 80 ? -8.824 3.827 20.934 1.00 91.19 80 SER A C 1
ATOM 664 O O . SER A 1 80 ? -8.536 4.316 19.847 1.00 91.19 80 SER A O 1
ATOM 666 N N . ARG A 1 81 ? -7.974 3.053 21.617 1.00 92.88 81 ARG A N 1
ATOM 667 C CA . ARG A 1 81 ? -6.688 2.620 21.058 1.00 92.88 81 ARG A CA 1
ATOM 668 C C . ARG A 1 81 ? -6.876 1.380 20.204 1.00 92.88 81 ARG A C 1
ATOM 670 O O . ARG A 1 81 ? -7.512 0.430 20.647 1.00 92.88 81 ARG A O 1
ATOM 677 N N . LEU A 1 82 ? -6.227 1.374 19.049 1.00 93.00 82 LEU A N 1
ATOM 678 C CA . LEU A 1 82 ? -6.137 0.216 18.176 1.00 93.00 82 LEU A CA 1
ATOM 679 C C . LEU A 1 82 ? -4.821 -0.513 18.434 1.00 93.00 82 LEU A C 1
ATOM 681 O O . LEU A 1 82 ? -3.753 0.092 18.622 1.00 93.00 82 LEU A O 1
ATOM 685 N N . SER A 1 83 ? -4.873 -1.836 18.401 1.00 96.12 83 SER A N 1
ATOM 686 C CA . SER A 1 83 ? -3.674 -2.644 18.225 1.00 96.12 83 SER A CA 1
ATOM 687 C C . SER A 1 83 ? -3.031 -2.347 16.865 1.00 96.12 83 SER A C 1
ATOM 689 O O . SER A 1 83 ? -3.568 -1.646 16.004 1.00 96.12 83 SER A O 1
ATOM 691 N N . GLN A 1 84 ? -1.801 -2.813 16.691 1.00 95.44 84 GLN A N 1
ATOM 692 C CA . GLN A 1 84 ? -1.108 -2.648 15.421 1.00 95.44 84 GLN A CA 1
ATOM 693 C C . GLN A 1 84 ? -1.763 -3.477 14.313 1.00 95.44 84 GLN A C 1
ATOM 695 O O . GLN A 1 84 ? -1.985 -2.952 13.228 1.00 95.44 84 GLN A O 1
ATOM 700 N N . ASP A 1 85 ? -2.120 -4.722 14.610 1.00 97.69 85 ASP A N 1
ATOM 701 C CA . ASP A 1 85 ? -2.742 -5.633 13.652 1.00 97.69 85 ASP A CA 1
ATOM 702 C C . ASP 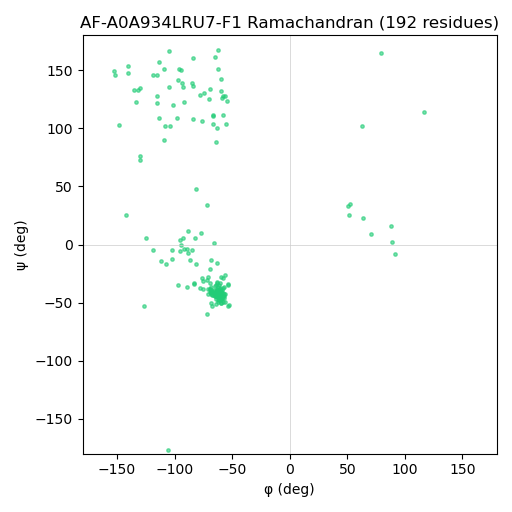A 1 85 ? -4.117 -5.109 13.199 1.00 97.69 85 ASP A C 1
ATOM 704 O O . ASP A 1 85 ? -4.399 -5.093 12.003 1.00 97.69 85 ASP A O 1
ATOM 708 N N . GLU A 1 86 ? -4.931 -4.556 14.111 1.00 97.31 86 GLU A N 1
ATOM 709 C CA . GLU A 1 86 ? -6.197 -3.890 13.750 1.00 97.31 86 GLU A CA 1
ATOM 710 C C . GLU A 1 86 ? -5.979 -2.674 12.842 1.00 97.31 86 GLU A C 1
ATOM 712 O O . GLU A 1 86 ? -6.744 -2.444 11.905 1.00 97.31 86 GLU A O 1
ATOM 717 N N . ALA A 1 87 ? -4.928 -1.890 13.092 1.00 97.00 87 ALA A N 1
ATOM 718 C CA . ALA A 1 87 ? -4.595 -0.752 12.246 1.00 97.00 87 ALA A CA 1
ATOM 719 C C . ALA A 1 87 ? -4.138 -1.179 10.844 1.00 97.00 87 ALA A C 1
ATOM 721 O O . ALA A 1 87 ? -4.534 -0.548 9.864 1.00 97.00 87 ALA A O 1
ATOM 722 N N . VAL A 1 88 ? -3.332 -2.242 10.746 1.00 98.25 88 VAL A N 1
ATOM 723 C CA . VAL A 1 88 ? -2.889 -2.828 9.471 1.00 98.25 88 VAL A CA 1
ATOM 724 C C . VAL A 1 88 ? -4.091 -3.354 8.689 1.00 98.25 88 VAL A C 1
ATOM 726 O O . VAL A 1 88 ? -4.254 -2.984 7.527 1.00 98.25 88 VAL A O 1
ATOM 729 N N . ALA A 1 89 ? -4.957 -4.143 9.330 1.00 98.12 89 ALA A N 1
ATOM 730 C CA . ALA A 1 89 ? -6.162 -4.694 8.715 1.00 98.12 89 ALA A CA 1
ATOM 731 C C . ALA A 1 89 ? -7.105 -3.590 8.227 1.00 98.12 89 ALA A C 1
ATOM 733 O O . ALA A 1 89 ? -7.478 -3.533 7.053 1.00 98.12 89 ALA A O 1
ATOM 734 N N . SER A 1 90 ? -7.401 -2.622 9.097 1.00 97.19 90 SER A N 1
ATOM 735 C CA . SER A 1 90 ? -8.263 -1.502 8.735 1.00 97.19 90 SER A CA 1
ATOM 736 C C . SER A 1 90 ? -7.675 -0.662 7.600 1.00 97.19 90 SER A C 1
ATOM 738 O O . SER A 1 90 ? -8.413 -0.264 6.698 1.00 97.19 90 SER A O 1
ATOM 740 N N . TRP A 1 91 ? -6.367 -0.395 7.608 1.00 97.31 91 TRP A N 1
ATOM 741 C CA . TRP A 1 91 ? -5.708 0.324 6.519 1.00 97.31 91 TRP A CA 1
ATOM 742 C C . TRP A 1 91 ? -5.791 -0.455 5.202 1.00 97.31 91 TRP A C 1
ATOM 744 O O . TRP A 1 91 ? -6.108 0.128 4.160 1.00 97.31 91 TRP A O 1
ATOM 754 N N . TYR A 1 92 ? -5.541 -1.764 5.237 1.00 98.06 92 TYR A N 1
ATOM 755 C CA . TYR A 1 92 ? -5.575 -2.600 4.044 1.00 98.06 92 TYR A CA 1
ATOM 756 C C . TYR A 1 92 ? -6.970 -2.595 3.406 1.00 98.06 92 TYR A C 1
ATOM 758 O O . TYR A 1 92 ? -7.105 -2.314 2.215 1.00 98.06 92 TYR A O 1
ATOM 766 N N . GLU A 1 93 ? -8.015 -2.785 4.208 1.00 96.75 93 GLU A N 1
ATOM 767 C CA . GLU A 1 93 ? -9.399 -2.885 3.735 1.00 96.75 93 GLU A CA 1
ATOM 768 C C . GLU A 1 93 ? -10.020 -1.542 3.344 1.00 96.75 93 GLU A C 1
ATOM 770 O O . GLU A 1 93 ? -10.749 -1.460 2.358 1.00 96.75 93 GLU A O 1
ATOM 775 N N . ASN A 1 94 ? -9.731 -0.476 4.095 1.00 94.31 94 ASN A N 1
ATOM 776 C CA . ASN A 1 94 ? -10.431 0.804 3.946 1.00 94.31 94 ASN A CA 1
ATOM 777 C C . ASN A 1 94 ? -9.624 1.857 3.178 1.00 94.31 94 ASN A C 1
ATOM 779 O O . ASN A 1 94 ? -10.173 2.888 2.785 1.00 94.31 94 ASN A O 1
ATOM 783 N N . VAL A 1 95 ? -8.328 1.623 2.949 1.00 93.25 95 VAL A N 1
ATOM 784 C CA . VAL A 1 95 ? -7.446 2.582 2.266 1.00 93.25 95 VAL A CA 1
ATOM 785 C C . VAL A 1 95 ? -6.723 1.947 1.085 1.00 93.25 95 VAL A C 1
ATOM 787 O O . VAL A 1 95 ? -6.792 2.491 -0.018 1.00 93.25 95 VAL A O 1
ATOM 790 N N . TYR A 1 96 ? -6.031 0.824 1.286 1.00 96.50 96 TYR A N 1
ATOM 791 C CA . TYR A 1 96 ? -5.231 0.196 0.231 1.00 96.50 96 TYR A CA 1
ATOM 792 C C . TYR A 1 96 ? -6.105 -0.455 -0.847 1.00 96.50 96 TYR A C 1
ATOM 794 O O . TYR A 1 96 ? -6.066 -0.032 -2.006 1.00 96.50 96 TYR A O 1
ATOM 802 N N . LEU A 1 97 ? -6.942 -1.424 -0.466 1.00 95.75 97 LEU A N 1
ATOM 803 C CA . LEU A 1 97 ? -7.803 -2.168 -1.384 1.00 95.75 97 LEU A CA 1
ATOM 804 C C . LEU A 1 97 ? -8.737 -1.273 -2.209 1.00 95.75 97 LEU A C 1
ATOM 806 O O . LEU A 1 97 ? -8.808 -1.490 -3.415 1.00 95.75 97 LEU A O 1
ATOM 810 N N . PRO A 1 98 ? -9.396 -0.231 -1.664 1.00 93.62 98 PRO A N 1
ATOM 811 C CA . PRO A 1 98 ? -10.252 0.634 -2.471 1.00 93.62 98 PRO A CA 1
ATOM 812 C C . PRO A 1 98 ? -9.491 1.346 -3.594 1.00 93.62 98 PRO A C 1
ATOM 814 O O . PRO A 1 98 ? -9.997 1.470 -4.705 1.00 93.62 98 PRO A O 1
ATOM 817 N N . VAL A 1 99 ? -8.254 1.787 -3.343 1.00 93.31 99 VAL A N 1
ATOM 818 C CA . VAL A 1 99 ? -7.411 2.404 -4.381 1.00 93.31 99 VAL A CA 1
ATOM 819 C C . VAL A 1 99 ? -6.948 1.356 -5.394 1.00 93.31 99 VAL A C 1
ATOM 821 O O . VAL A 1 99 ? -6.984 1.612 -6.598 1.00 93.31 99 VAL A O 1
ATOM 824 N N . VAL A 1 100 ? -6.540 0.174 -4.928 1.00 95.69 100 VAL A N 1
ATOM 825 C CA . VAL A 1 100 ? -6.120 -0.937 -5.794 1.00 95.69 100 VAL A CA 1
ATOM 826 C C . VAL A 1 100 ? -7.262 -1.432 -6.680 1.00 95.69 100 VAL A C 1
ATOM 828 O O . VAL A 1 100 ? -7.053 -1.662 -7.869 1.00 95.69 100 VAL A O 1
ATOM 831 N N . ASN A 1 101 ? -8.485 -1.500 -6.166 1.00 94.19 101 ASN A N 1
ATOM 832 C CA . ASN A 1 101 ? -9.659 -1.865 -6.953 1.00 94.19 101 ASN A CA 1
ATOM 833 C C . ASN A 1 101 ? -9.903 -0.858 -8.078 1.00 94.19 101 ASN A C 1
ATOM 835 O O . ASN A 1 101 ? -10.078 -1.267 -9.219 1.00 94.19 101 ASN A O 1
ATOM 839 N N . VAL A 1 102 ? -9.766 0.445 -7.817 1.00 90.56 102 VAL A N 1
ATOM 840 C CA . VAL A 1 102 ? -9.843 1.469 -8.873 1.00 90.56 102 VAL A CA 1
ATOM 841 C C . VAL A 1 102 ? -8.727 1.293 -9.919 1.00 90.56 102 VAL A C 1
ATOM 843 O O . VAL A 1 102 ? -8.969 1.457 -11.118 1.00 90.56 102 VAL A O 1
ATOM 846 N N . ILE A 1 103 ? -7.506 0.932 -9.500 1.00 91.69 103 ILE A N 1
ATOM 847 C CA . ILE A 1 103 ? -6.395 0.610 -10.418 1.00 91.69 103 ILE A CA 1
ATOM 848 C C . ILE A 1 103 ? -6.758 -0.577 -11.321 1.00 91.69 103 ILE A C 1
ATOM 850 O O . ILE A 1 103 ? -6.529 -0.504 -12.534 1.00 91.69 103 ILE A O 1
ATOM 854 N N . ARG A 1 104 ? -7.330 -1.641 -10.745 1.00 93.69 104 ARG A N 1
ATOM 855 C CA . ARG A 1 104 ? -7.742 -2.870 -11.441 1.00 93.69 104 ARG A CA 1
ATOM 856 C C . ARG A 1 104 ? -8.902 -2.621 -12.400 1.00 93.69 104 ARG A C 1
ATOM 858 O O . ARG A 1 104 ? -8.784 -2.921 -13.587 1.00 93.69 104 ARG A O 1
ATOM 865 N N . GLU A 1 105 ? -9.985 -2.025 -11.907 1.00 92.19 105 GLU A N 1
ATOM 866 C CA . GLU A 1 105 ? -11.219 -1.741 -12.651 1.00 92.19 105 GLU A CA 1
ATOM 867 C C . GLU A 1 105 ? -10.957 -0.885 -13.892 1.00 92.19 105 GLU A C 1
ATOM 869 O O . GLU A 1 105 ? -11.470 -1.169 -14.974 1.00 92.19 105 GLU A O 1
ATOM 874 N N . HIS A 1 106 ? -10.105 0.134 -13.766 1.00 87.19 106 HIS A N 1
ATOM 875 C CA . HIS A 1 106 ? -9.745 1.008 -14.883 1.00 87.19 106 HIS A CA 1
ATOM 876 C C . HIS A 1 106 ? -8.496 0.558 -15.643 1.00 87.19 106 HIS A C 1
ATOM 878 O O . HIS A 1 106 ? -8.038 1.272 -16.536 1.00 87.19 106 HIS A O 1
ATOM 884 N N . GLN A 1 107 ? -7.934 -0.607 -15.305 1.00 89.06 107 GLN A N 1
ATOM 885 C CA . GLN A 1 107 ? -6.753 -1.179 -15.954 1.00 89.06 107 GLN A CA 1
ATOM 886 C C . GLN A 1 107 ? -5.575 -0.194 -16.021 1.00 89.06 107 GLN A C 1
ATOM 888 O O . GLN A 1 107 ? -4.802 -0.201 -16.984 1.00 89.06 107 GLN A O 1
ATOM 893 N N . ILE A 1 108 ? -5.426 0.652 -14.993 1.00 88.06 108 ILE A N 1
ATOM 894 C CA . ILE A 1 108 ? -4.451 1.752 -14.970 1.00 88.06 108 ILE A CA 1
ATOM 895 C C . ILE A 1 108 ? -3.038 1.204 -15.182 1.00 88.06 108 ILE A C 1
ATOM 897 O O . ILE A 1 108 ? -2.253 1.804 -15.911 1.00 88.06 108 ILE A O 1
ATOM 901 N N . LEU A 1 109 ? -2.740 0.023 -14.630 1.00 89.31 109 LEU A N 1
ATOM 902 C CA . LEU A 1 109 ? -1.438 -0.638 -14.730 1.00 89.31 109 LEU A CA 1
ATOM 903 C C . LEU A 1 109 ? -0.962 -0.861 -16.179 1.00 89.31 109 LEU A C 1
ATOM 905 O O . LEU A 1 109 ? 0.242 -0.855 -16.424 1.00 89.31 109 LEU A O 1
ATOM 909 N N . ARG A 1 110 ? -1.871 -0.965 -17.167 1.00 87.56 110 ARG A N 1
ATOM 910 C CA . ARG A 1 110 ? -1.510 -1.102 -18.596 1.00 87.56 110 ARG A CA 1
ATOM 911 C C . ARG A 1 110 ? -0.646 0.050 -19.105 1.00 87.56 110 ARG A C 1
ATOM 913 O O . ARG A 1 110 ? 0.154 -0.130 -20.016 1.00 87.56 110 ARG A O 1
ATOM 920 N N . ALA A 1 111 ? -0.796 1.224 -18.505 1.00 84.44 111 ALA A N 1
ATOM 921 C CA . ALA A 1 111 ? -0.037 2.410 -18.855 1.00 84.44 111 ALA A CA 1
ATOM 922 C C . ALA A 1 111 ? 1.335 2.508 -18.149 1.00 84.44 111 ALA A C 1
ATOM 924 O O . ALA A 1 111 ? 2.114 3.426 -18.423 1.00 84.44 111 ALA A O 1
ATOM 925 N N . PHE A 1 112 ? 1.639 1.574 -17.241 1.00 86.25 112 PHE A N 1
ATOM 926 C CA . PHE A 1 112 ? 2.817 1.581 -16.374 1.00 86.25 112 PHE A CA 1
ATOM 927 C C . PHE A 1 112 ? 3.539 0.226 -16.445 1.00 86.25 112 PHE A C 1
ATOM 929 O O . PHE A 1 112 ? 3.494 -0.552 -15.492 1.00 86.25 112 PHE A O 1
ATOM 936 N N . PRO A 1 113 ? 4.225 -0.081 -17.562 1.00 85.69 113 PRO A N 1
ATOM 937 C CA . PRO A 1 113 ? 4.936 -1.347 -17.699 1.00 85.69 113 PRO A CA 1
ATOM 938 C C . PRO A 1 113 ? 6.009 -1.500 -16.612 1.00 85.69 113 PRO A C 1
ATOM 940 O O . PRO A 1 113 ? 6.700 -0.536 -16.265 1.00 85.69 113 PRO A O 1
ATOM 943 N N . ASN A 1 114 ? 6.165 -2.729 -16.114 1.00 85.50 114 ASN A N 1
ATOM 944 C CA . ASN A 1 114 ? 7.093 -3.112 -15.040 1.00 85.50 114 ASN A CA 1
ATOM 945 C C . ASN A 1 114 ? 6.800 -2.465 -13.677 1.00 85.50 114 ASN A C 1
ATOM 947 O O . ASN A 1 114 ? 7.715 -2.324 -12.867 1.00 85.50 114 ASN A O 1
ATOM 951 N N . ARG A 1 115 ? 5.557 -2.032 -13.435 1.00 90.19 115 ARG A N 1
ATOM 952 C CA . ARG A 1 115 ? 5.096 -1.520 -12.137 1.00 90.19 115 ARG A CA 1
ATOM 953 C C . ARG A 1 115 ? 4.054 -2.431 -11.522 1.00 90.19 115 ARG A C 1
ATOM 955 O O . ARG A 1 115 ? 3.392 -3.185 -12.231 1.00 90.19 115 ARG A O 1
ATOM 962 N N . THR A 1 116 ? 3.925 -2.331 -10.207 1.00 93.88 116 THR A N 1
ATOM 963 C CA . THR A 1 116 ? 2.936 -3.051 -9.412 1.00 93.88 116 THR A CA 1
ATOM 964 C C . THR A 1 116 ? 1.809 -2.125 -8.967 1.00 93.88 116 THR A C 1
ATOM 966 O O . THR A 1 116 ? 1.890 -0.895 -9.047 1.00 93.88 116 THR A O 1
ATOM 969 N N . GLU A 1 117 ? 0.730 -2.726 -8.474 1.00 95.50 117 GLU A N 1
ATOM 970 C CA . GLU A 1 117 ? -0.379 -1.992 -7.863 1.00 95.50 117 GLU A CA 1
ATOM 971 C C . GLU A 1 117 ? 0.077 -1.215 -6.622 1.00 95.50 117 GLU A C 1
ATOM 973 O O . GLU A 1 117 ? -0.370 -0.087 -6.421 1.00 95.50 117 GLU A O 1
ATOM 978 N N . ALA A 1 118 ? 1.022 -1.762 -5.847 1.00 95.31 118 ALA A N 1
ATOM 979 C CA . ALA A 1 118 ? 1.597 -1.094 -4.682 1.00 95.31 118 ALA A CA 1
ATOM 980 C C . ALA A 1 118 ? 2.371 0.176 -5.077 1.00 95.31 118 ALA A C 1
ATOM 982 O O . ALA A 1 118 ? 2.189 1.225 -4.451 1.00 95.31 118 ALA A O 1
ATOM 983 N N . ASP A 1 119 ? 3.171 0.122 -6.155 1.00 92.69 119 ASP A N 1
ATOM 984 C CA . ASP A 1 119 ? 3.865 1.307 -6.683 1.00 92.69 119 ASP A CA 1
ATOM 985 C C . ASP A 1 119 ? 2.858 2.421 -7.011 1.00 92.69 119 ASP A C 1
ATOM 987 O O . ASP A 1 119 ? 3.010 3.573 -6.592 1.00 92.69 119 ASP A O 1
ATOM 991 N N . LEU A 1 120 ? 1.801 2.060 -7.749 1.00 92.62 120 LEU A N 1
ATOM 992 C CA . LEU A 1 120 ? 0.751 2.989 -8.152 1.00 92.62 120 LEU A CA 1
ATOM 993 C C . LEU A 1 120 ? -0.029 3.530 -6.957 1.00 92.62 120 LEU A C 1
ATOM 995 O O . LEU A 1 120 ? -0.314 4.726 -6.931 1.00 92.62 120 LEU A O 1
ATOM 999 N N . TYR A 1 121 ? -0.345 2.692 -5.968 1.00 94.75 121 TYR A N 1
ATOM 1000 C CA . TYR A 1 121 ? -1.018 3.107 -4.742 1.00 94.75 121 TYR A CA 1
ATOM 1001 C C . TYR A 1 121 ? -0.268 4.264 -4.074 1.00 94.75 121 TYR A C 1
ATOM 1003 O O . TYR A 1 121 ? -0.850 5.329 -3.849 1.00 94.75 121 TYR A O 1
ATOM 1011 N N . VAL A 1 122 ? 1.037 4.105 -3.828 1.00 91.94 122 VAL A N 1
ATOM 1012 C CA . VAL A 1 122 ? 1.849 5.150 -3.184 1.00 91.94 122 VAL A CA 1
ATOM 1013 C C . VAL A 1 122 ? 1.855 6.429 -4.024 1.00 91.94 122 VAL A C 1
ATOM 1015 O O . VAL A 1 122 ? 1.680 7.523 -3.486 1.00 91.94 122 VAL A O 1
ATOM 1018 N N . TRP A 1 123 ? 2.006 6.322 -5.347 1.00 89.25 123 TRP A N 1
ATOM 1019 C CA . TRP A 1 123 ? 2.034 7.500 -6.221 1.00 89.25 123 TRP A CA 1
ATOM 1020 C C . TRP A 1 123 ? 0.688 8.218 -6.314 1.00 89.25 123 TRP A C 1
ATOM 1022 O O . TRP A 1 123 ? 0.660 9.448 -6.361 1.00 89.25 123 TRP A O 1
ATOM 1032 N N . ILE A 1 124 ? -0.420 7.478 -6.316 1.00 89.94 124 ILE A N 1
ATOM 1033 C CA . ILE A 1 124 ? -1.774 8.036 -6.317 1.00 89.94 124 ILE A CA 1
ATOM 1034 C C . ILE A 1 124 ? -2.061 8.728 -4.986 1.00 89.94 124 ILE A C 1
ATOM 1036 O O . ILE A 1 124 ? -2.623 9.823 -4.990 1.00 89.94 124 ILE A O 1
ATOM 1040 N N . MET A 1 125 ? -1.644 8.148 -3.860 1.00 86.50 125 MET A N 1
ATOM 1041 C CA . MET A 1 125 ? -1.802 8.769 -2.543 1.00 86.50 125 MET A CA 1
ATOM 1042 C C . MET A 1 125 ? -0.977 10.057 -2.419 1.00 86.50 125 MET A C 1
ATOM 1044 O O . MET A 1 125 ? -1.520 11.092 -2.022 1.00 86.50 125 MET A O 1
ATOM 1048 N N . ASP A 1 126 ? 0.282 10.048 -2.873 1.00 83.94 126 ASP A N 1
ATOM 1049 C CA . ASP A 1 126 ? 1.102 11.262 -2.984 1.00 83.94 126 ASP A CA 1
ATOM 1050 C C . ASP A 1 126 ? 0.411 12.299 -3.898 1.00 83.94 126 ASP A C 1
ATOM 1052 O O . ASP A 1 126 ? 0.311 13.484 -3.561 1.00 83.94 126 ASP A O 1
ATOM 1056 N N . HIS A 1 127 ? -0.125 11.872 -5.048 1.00 82.62 127 HIS A N 1
ATOM 1057 C CA . HIS A 1 127 ? -0.823 12.756 -5.985 1.00 82.62 127 HIS A CA 1
ATOM 1058 C C . HIS A 1 127 ? -2.087 13.377 -5.380 1.00 82.62 127 HIS A C 1
ATOM 1060 O O . HIS A 1 127 ? -2.294 14.587 -5.510 1.00 82.62 127 HIS A O 1
ATOM 1066 N N . ARG A 1 128 ? -2.899 12.581 -4.676 1.00 84.12 128 ARG A N 1
ATOM 1067 C CA . ARG A 1 128 ? -4.109 13.012 -3.964 1.00 84.12 128 ARG A CA 1
ATOM 1068 C C . ARG A 1 128 ? -3.788 14.108 -2.958 1.00 84.12 128 ARG A C 1
ATOM 1070 O O . ARG A 1 128 ? -4.468 15.130 -2.954 1.00 84.12 128 ARG A O 1
ATOM 1077 N N . TYR A 1 129 ? -2.723 13.943 -2.173 1.00 80.50 129 TYR A N 1
ATOM 1078 C CA . TYR A 1 129 ? -2.276 14.957 -1.217 1.00 80.50 129 TYR A CA 1
ATOM 1079 C C . TYR A 1 129 ? -1.929 16.291 -1.901 1.00 80.50 129 TYR A C 1
ATOM 1081 O O . TYR A 1 129 ? -2.326 17.364 -1.436 1.00 80.50 129 TYR A O 1
ATOM 1089 N N . PHE A 1 130 ? -1.236 16.255 -3.045 1.00 78.06 130 PHE A N 1
ATOM 1090 C CA . PHE A 1 130 ? -0.936 17.472 -3.809 1.00 78.06 130 PHE A CA 1
ATOM 1091 C C . PHE A 1 130 ? -2.177 18.102 -4.454 1.00 78.06 130 PHE A C 1
ATOM 1093 O O . PHE A 1 130 ? -2.287 19.330 -4.487 1.00 78.06 130 PHE A O 1
ATOM 1100 N N . LEU A 1 131 ? -3.111 17.294 -4.965 1.00 78.81 131 LEU A N 1
ATOM 1101 C CA . LEU A 1 131 ? -4.378 17.790 -5.504 1.00 78.81 131 LEU A CA 1
ATOM 1102 C C . LEU A 1 131 ? -5.225 18.445 -4.414 1.00 78.81 131 LEU A C 1
ATOM 1104 O O . LEU A 1 131 ? -5.738 19.542 -4.633 1.00 78.81 131 LEU A O 1
ATOM 1108 N N . ALA A 1 132 ? -5.305 17.825 -3.236 1.00 80.81 132 ALA A N 1
ATOM 1109 C CA . ALA A 1 132 ? -6.057 18.348 -2.105 1.00 80.81 132 ALA A CA 1
ATOM 1110 C C . ALA A 1 132 ? -5.526 19.712 -1.648 1.00 80.81 132 ALA A C 1
ATOM 1112 O O . ALA A 1 132 ? -6.307 20.644 -1.468 1.00 80.81 132 ALA A O 1
ATOM 1113 N N . GLN A 1 133 ? -4.200 19.874 -1.565 1.00 78.19 133 GLN A N 1
ATOM 1114 C CA . GLN A 1 133 ? -3.581 21.165 -1.240 1.00 78.19 133 GLN A CA 1
ATOM 1115 C C . GLN A 1 133 ? -3.903 22.265 -2.258 1.00 78.19 133 GLN A C 1
ATOM 1117 O O . GLN A 1 133 ? -4.078 23.418 -1.878 1.00 78.19 133 GLN A O 1
ATOM 1122 N N . ARG A 1 134 ? -3.971 21.933 -3.554 1.00 78.31 134 ARG A N 1
ATOM 1123 C CA . ARG A 1 134 ? -4.267 22.919 -4.608 1.00 78.31 134 ARG A CA 1
ATOM 1124 C C . ARG A 1 134 ? -5.750 23.262 -4.698 1.00 78.31 134 ARG A C 1
ATOM 1126 O O . ARG A 1 134 ? -6.081 24.403 -4.991 1.00 78.31 134 ARG A O 1
ATOM 1133 N N . ALA A 1 135 ? -6.619 22.275 -4.499 1.00 77.69 135 ALA A N 1
ATOM 1134 C CA . ALA A 1 135 ? -8.066 22.432 -4.605 1.00 77.69 135 ALA A CA 1
ATOM 1135 C C . ALA A 1 135 ? -8.719 22.912 -3.297 1.00 77.69 135 ALA A C 1
ATOM 1137 O O . ALA A 1 135 ? -9.893 23.272 -3.309 1.00 77.69 135 ALA A O 1
ATOM 1138 N N . GLY A 1 136 ? -7.996 22.873 -2.171 1.00 80.94 136 GLY A N 1
ATOM 1139 C CA . GLY A 1 136 ? -8.524 23.181 -0.838 1.00 80.94 136 GLY A CA 1
ATOM 1140 C C . GLY A 1 136 ? -9.494 22.128 -0.286 1.00 80.94 136 GLY A C 1
ATOM 1141 O O . GLY A 1 136 ? -10.134 22.363 0.733 1.00 80.94 136 GLY A O 1
ATOM 1142 N N . ARG A 1 137 ? -9.631 20.977 -0.955 1.00 77.69 137 ARG A N 1
ATOM 1143 C CA . ARG A 1 137 ? -10.517 19.868 -0.574 1.00 77.69 137 ARG A CA 1
ATOM 1144 C C . ARG A 1 137 ? -9.962 18.545 -1.069 1.00 77.69 137 ARG A C 1
ATOM 1146 O O . ARG A 1 137 ? -9.396 18.480 -2.159 1.00 77.69 137 ARG A O 1
ATOM 1153 N N . ASP A 1 138 ? -10.185 17.486 -0.304 1.00 78.50 138 ASP A N 1
ATOM 1154 C CA . ASP A 1 138 ? -9.872 16.134 -0.744 1.00 78.50 138 ASP A CA 1
ATOM 1155 C C . ASP A 1 138 ? -10.824 15.699 -1.874 1.00 78.50 138 ASP A C 1
ATOM 1157 O O . ASP A 1 138 ? -12.034 15.934 -1.830 1.00 78.50 138 ASP A O 1
ATOM 1161 N N . LEU A 1 139 ? -10.262 15.111 -2.928 1.00 75.81 139 LEU A N 1
ATOM 1162 C CA . LEU A 1 139 ? -11.003 14.647 -4.102 1.00 75.81 139 LEU A CA 1
ATOM 1163 C C . LEU A 1 139 ? -11.367 13.159 -4.015 1.00 75.81 139 LEU A C 1
ATOM 1165 O O . LEU A 1 139 ? -12.105 12.674 -4.871 1.00 75.81 139 LEU A O 1
ATOM 1169 N N . GLY A 1 140 ? -10.889 12.460 -2.983 1.00 80.81 140 GLY A N 1
ATOM 1170 C CA . GLY A 1 140 ? -11.102 11.032 -2.794 1.00 80.81 140 GLY A CA 1
ATOM 1171 C C . GLY A 1 140 ? -10.178 10.161 -3.660 1.00 80.81 140 GLY A C 1
ATOM 1172 O O . GLY A 1 140 ? -9.551 10.646 -4.609 1.00 80.81 140 GLY A O 1
ATOM 1173 N N . PRO A 1 141 ? -10.080 8.860 -3.336 1.00 76.75 141 PRO A N 1
ATOM 1174 C CA . PRO A 1 141 ? -9.148 7.935 -3.980 1.00 76.75 141 PRO A CA 1
ATOM 1175 C C . PRO A 1 141 ? -9.457 7.711 -5.467 1.00 76.75 141 PRO A C 1
ATOM 1177 O O . PRO A 1 141 ? -8.551 7.767 -6.294 1.00 76.75 141 PRO A O 1
ATOM 1180 N N . GLU A 1 142 ? -10.732 7.551 -5.833 1.00 79.19 142 GLU A N 1
ATOM 1181 C CA . GLU A 1 142 ? -11.142 7.258 -7.214 1.00 79.19 142 GLU A CA 1
ATOM 1182 C C . GLU A 1 142 ? -10.797 8.399 -8.186 1.00 79.19 142 GLU A C 1
ATOM 1184 O O . GLU A 1 142 ? -10.229 8.184 -9.260 1.00 79.19 142 GLU A O 1
ATOM 1189 N N . ARG A 1 143 ? -11.105 9.650 -7.816 1.00 82.50 143 ARG A N 1
ATOM 1190 C CA . ARG A 1 143 ? -10.769 10.812 -8.655 1.00 82.50 143 ARG A CA 1
ATOM 1191 C C . ARG A 1 143 ? -9.263 11.021 -8.745 1.00 82.50 143 ARG A C 1
ATOM 1193 O O . ARG A 1 143 ? -8.780 11.333 -9.829 1.00 82.50 143 ARG A O 1
ATOM 1200 N N . ALA A 1 144 ? -8.533 10.837 -7.644 1.00 84.62 144 ALA A N 1
ATOM 1201 C CA . ALA A 1 144 ? -7.080 10.955 -7.649 1.00 84.62 144 ALA A CA 1
ATOM 1202 C C . ALA A 1 144 ? -6.425 9.901 -8.553 1.00 84.62 144 ALA A C 1
ATOM 1204 O O . ALA A 1 144 ? -5.535 10.245 -9.328 1.00 84.62 144 ALA A O 1
ATOM 1205 N N . ALA A 1 145 ? -6.899 8.653 -8.509 1.00 82.62 145 ALA A N 1
ATOM 1206 C CA . ALA A 1 145 ? -6.414 7.575 -9.364 1.00 82.62 145 ALA A CA 1
ATOM 1207 C C . ALA A 1 145 ? -6.677 7.855 -10.851 1.00 82.62 145 ALA A C 1
ATOM 1209 O O . ALA A 1 145 ? -5.768 7.727 -11.671 1.00 82.62 145 ALA A O 1
ATOM 1210 N N . ARG A 1 146 ? -7.889 8.308 -11.206 1.00 81.25 146 ARG A N 1
ATOM 1211 C CA . ARG A 1 146 ? -8.223 8.661 -12.596 1.00 81.25 146 ARG A CA 1
ATOM 1212 C C . ARG A 1 146 ? -7.450 9.877 -13.110 1.00 81.25 146 ARG A C 1
ATOM 1214 O O . ARG A 1 146 ? -6.953 9.821 -14.231 1.00 81.25 146 ARG A O 1
ATOM 1221 N N . ASP A 1 147 ? -7.311 10.947 -12.317 1.00 84.50 147 ASP A N 1
ATOM 1222 C CA . ASP A 1 147 ? -6.493 12.116 -12.702 1.00 84.50 147 ASP A CA 1
ATOM 1223 C C . ASP A 1 147 ? -5.025 11.704 -12.889 1.00 84.50 147 ASP A C 1
ATOM 1225 O O . ASP A 1 147 ? -4.387 12.050 -13.884 1.00 84.50 147 ASP A O 1
ATOM 1229 N N . PHE A 1 148 ? -4.507 10.870 -11.982 1.00 82.69 148 PHE A N 1
ATOM 1230 C CA . PHE A 1 148 ? -3.160 10.327 -12.102 1.00 82.69 148 PHE A CA 1
ATOM 1231 C C . PHE A 1 148 ? -2.984 9.520 -13.398 1.00 82.69 148 PHE A C 1
ATOM 1233 O O . PHE A 1 148 ? -2.057 9.783 -14.165 1.00 82.69 148 PHE A O 1
ATOM 1240 N N . ALA A 1 149 ? -3.889 8.584 -13.692 1.00 81.50 149 ALA A N 1
ATOM 1241 C CA . ALA A 1 149 ? -3.835 7.787 -14.915 1.00 81.50 149 ALA A CA 1
ATOM 1242 C C . ALA A 1 149 ? -3.897 8.657 -16.179 1.00 81.50 149 ALA A C 1
ATOM 1244 O O . ALA A 1 149 ? -3.061 8.506 -17.067 1.00 81.50 149 ALA A O 1
ATOM 1245 N N . ALA A 1 150 ? -4.831 9.610 -16.237 1.00 81.50 150 ALA A N 1
ATOM 1246 C CA . ALA A 1 150 ? -5.002 10.498 -17.385 1.00 81.50 150 ALA A CA 1
ATOM 1247 C C . ALA A 1 150 ? -3.765 11.374 -17.646 1.00 81.50 150 ALA A C 1
ATOM 1249 O O . ALA A 1 150 ? -3.411 11.628 -18.795 1.00 81.50 150 ALA A O 1
ATOM 1250 N N . ARG A 1 151 ? -3.087 11.831 -16.587 1.00 78.31 151 ARG A N 1
ATOM 1251 C CA . ARG A 1 151 ? -1.909 12.702 -16.708 1.00 78.31 151 ARG A CA 1
ATOM 1252 C C . ARG A 1 151 ? -0.611 11.957 -16.967 1.00 78.31 151 ARG A C 1
ATOM 1254 O O . ARG A 1 151 ? 0.282 12.509 -17.607 1.00 78.31 151 ARG A O 1
ATOM 1261 N N . PHE A 1 152 ? -0.471 10.754 -16.418 1.00 74.44 152 PHE A N 1
ATOM 1262 C CA . PHE A 1 152 ? 0.822 10.071 -16.345 1.00 74.44 152 PHE A CA 1
ATOM 1263 C C . PHE A 1 152 ? 0.868 8.737 -17.094 1.00 74.44 152 PHE A C 1
ATOM 1265 O O . PHE A 1 152 ? 1.954 8.171 -17.231 1.00 74.44 152 PHE A O 1
ATOM 1272 N N . GLY A 1 153 ? -0.258 8.272 -17.644 1.00 66.81 153 GLY A N 1
ATOM 1273 C CA . GLY A 1 153 ? -0.410 6.983 -18.319 1.00 66.81 153 GLY A CA 1
ATOM 1274 C C . GLY A 1 153 ? 0.247 6.845 -19.704 1.00 66.81 153 GLY A C 1
ATOM 1275 O O . GLY A 1 153 ? -0.282 6.159 -20.569 1.00 66.81 153 GLY A O 1
ATOM 1276 N N . GLY A 1 154 ? 1.390 7.491 -19.941 1.00 62.03 154 GLY A N 1
ATOM 1277 C CA . GLY A 1 154 ? 2.051 7.538 -21.253 1.00 62.03 154 GLY A CA 1
ATOM 1278 C C . GLY A 1 154 ? 3.579 7.465 -21.210 1.00 62.03 154 GLY A C 1
ATOM 1279 O O . GLY A 1 154 ? 4.242 7.997 -22.092 1.00 62.03 154 GLY A O 1
ATOM 1280 N N . GLY A 1 155 ? 4.172 6.868 -20.168 1.00 55.81 155 GLY A N 1
ATOM 1281 C CA . GLY A 1 155 ? 5.620 6.594 -20.125 1.00 55.81 155 GLY A CA 1
ATOM 1282 C C . GLY A 1 155 ? 6.520 7.702 -19.549 1.00 55.81 155 GLY A C 1
ATOM 1283 O O . GLY A 1 155 ? 7.730 7.515 -19.435 1.00 55.81 155 GLY A O 1
ATOM 1284 N N . SER A 1 156 ? 5.964 8.825 -19.080 1.00 54.44 156 SER A N 1
ATOM 1285 C CA . SER A 1 156 ? 6.743 9.940 -18.488 1.00 54.44 156 SER A CA 1
ATOM 1286 C C . SER A 1 156 ? 7.125 9.758 -17.003 1.00 54.44 156 SER A C 1
ATOM 1288 O O . SER A 1 156 ? 7.717 10.644 -16.380 1.00 54.44 156 SER A O 1
ATOM 1290 N N . VAL A 1 157 ? 6.841 8.593 -16.416 1.00 53.81 157 VAL A N 1
ATOM 1291 C CA . VAL A 1 157 ? 6.998 8.302 -14.975 1.00 53.81 157 VAL A CA 1
ATOM 1292 C C . VAL A 1 157 ? 8.461 8.381 -14.514 1.00 53.81 157 VAL A C 1
ATOM 1294 O O . VAL A 1 157 ? 8.751 8.833 -13.404 1.00 53.81 157 VAL A O 1
ATOM 1297 N N . ARG A 1 158 ? 9.411 8.039 -15.401 1.00 51.97 158 ARG A N 1
ATOM 1298 C CA . ARG A 1 158 ? 10.865 8.077 -15.131 1.00 51.97 158 ARG A CA 1
ATOM 1299 C C . ARG A 1 158 ? 11.374 9.483 -14.780 1.00 51.97 158 ARG A C 1
ATOM 1301 O O . ARG A 1 158 ? 12.280 9.620 -13.961 1.00 51.97 158 ARG A O 1
ATOM 1308 N N . VAL A 1 159 ? 10.785 10.532 -15.362 1.00 51.00 159 VAL A N 1
ATOM 1309 C CA . VAL A 1 159 ? 11.148 11.936 -15.082 1.00 51.00 159 VAL A CA 1
ATOM 1310 C C . VAL A 1 159 ? 10.584 12.393 -13.730 1.00 51.00 159 VAL A C 1
ATOM 1312 O O . VAL A 1 159 ? 11.186 13.229 -13.052 1.00 51.00 159 VAL A O 1
ATOM 1315 N N . MET A 1 160 ? 9.461 11.815 -13.297 1.00 52.09 160 MET A N 1
ATOM 1316 C CA . MET A 1 160 ? 8.776 12.193 -12.062 1.00 52.09 160 MET A CA 1
ATOM 1317 C C . MET A 1 160 ? 9.357 11.521 -10.811 1.00 52.09 160 MET A C 1
ATOM 1319 O O . MET A 1 160 ? 9.468 12.194 -9.787 1.00 52.09 160 MET A O 1
ATOM 1323 N N . LEU A 1 161 ? 9.843 10.276 -10.893 1.00 52.66 161 LEU A N 1
ATOM 1324 C CA . LEU A 1 161 ? 10.575 9.624 -9.790 1.00 52.66 161 LEU A CA 1
ATOM 1325 C C . LEU A 1 161 ? 11.761 10.483 -9.296 1.00 52.66 161 LEU A C 1
ATOM 1327 O O . LEU A 1 161 ? 11.998 10.602 -8.094 1.00 52.66 161 LEU A O 1
ATOM 1331 N N . ARG A 1 162 ? 12.425 11.217 -10.206 1.00 49.53 162 ARG A N 1
ATOM 1332 C CA . ARG A 1 162 ? 13.494 12.184 -9.875 1.00 49.53 162 ARG A CA 1
ATOM 1333 C C . ARG A 1 162 ? 13.014 13.440 -9.129 1.00 49.53 162 ARG A C 1
ATOM 1335 O O . ARG A 1 162 ? 13.835 14.117 -8.505 1.00 49.53 162 ARG A O 1
ATOM 1342 N N . ARG A 1 163 ? 11.722 13.782 -9.211 1.00 43.44 163 ARG A N 1
ATOM 1343 C CA . ARG A 1 163 ? 11.099 14.951 -8.557 1.00 43.44 163 ARG A CA 1
ATOM 1344 C C . ARG A 1 163 ? 10.417 14.593 -7.233 1.00 43.44 163 ARG A C 1
ATOM 1346 O O . ARG A 1 163 ? 10.483 15.399 -6.309 1.00 43.44 163 ARG A O 1
ATOM 1353 N N . ILE A 1 164 ? 9.828 13.400 -7.120 1.00 51.28 164 ILE A N 1
ATOM 1354 C CA . ILE A 1 164 ? 9.161 12.918 -5.895 1.00 51.28 164 ILE A CA 1
ATOM 1355 C C . ILE A 1 164 ? 10.185 12.665 -4.774 1.00 51.28 164 ILE A C 1
ATOM 1357 O O . ILE A 1 164 ? 9.972 13.096 -3.641 1.00 51.28 164 ILE A O 1
ATOM 1361 N N . GLY A 1 165 ? 11.354 12.090 -5.094 1.00 43.19 165 GLY A N 1
ATOM 1362 C CA . GLY A 1 165 ? 12.397 11.791 -4.100 1.00 43.19 165 GLY A CA 1
ATOM 1363 C C . GLY A 1 165 ? 13.003 13.010 -3.382 1.00 43.19 165 GLY A C 1
ATOM 1364 O O . GLY A 1 165 ? 13.624 12.863 -2.335 1.00 43.19 165 GLY A O 1
ATOM 1365 N N . ARG A 1 166 ? 12.816 14.242 -3.887 1.00 42.31 166 ARG A N 1
ATOM 1366 C CA . ARG A 1 166 ? 13.485 15.442 -3.339 1.00 42.31 166 ARG A CA 1
ATOM 1367 C C . ARG A 1 166 ? 12.705 16.198 -2.259 1.00 42.31 166 ARG A C 1
ATOM 1369 O O . ARG A 1 166 ? 13.241 17.170 -1.729 1.00 42.31 166 ARG A O 1
ATOM 1376 N N . ARG A 1 167 ? 11.462 15.822 -1.919 1.00 46.78 167 ARG A N 1
ATOM 1377 C CA . ARG A 1 167 ? 10.614 16.646 -1.021 1.00 46.78 167 ARG A CA 1
ATOM 1378 C C . ARG A 1 167 ? 10.035 15.973 0.226 1.00 46.78 167 ARG A C 1
ATOM 1380 O O . ARG A 1 167 ? 9.337 16.648 0.975 1.00 46.78 167 ARG A O 1
ATOM 1387 N N . LEU A 1 168 ? 10.401 14.727 0.528 1.00 43.41 168 LEU A N 1
ATOM 1388 C CA . LEU A 1 168 ? 9.827 13.977 1.658 1.00 43.41 168 LEU A CA 1
ATOM 1389 C C . LEU A 1 168 ? 10.635 14.019 2.971 1.00 43.41 168 LEU A C 1
ATOM 1391 O O . LEU A 1 168 ? 10.183 13.500 3.983 1.00 43.41 168 LEU A O 1
ATOM 1395 N N . ARG A 1 169 ? 11.748 14.770 3.050 1.00 42.66 169 ARG A N 1
ATOM 1396 C CA . ARG A 1 169 ? 12.480 14.994 4.325 1.00 42.66 169 ARG A CA 1
ATOM 1397 C C . ARG A 1 169 ? 11.705 15.810 5.383 1.00 42.66 169 ARG A C 1
ATOM 1399 O O . ARG A 1 169 ? 12.260 16.095 6.441 1.00 42.66 169 ARG A O 1
ATOM 1406 N N . ARG A 1 170 ? 10.460 16.235 5.122 1.00 41.44 170 ARG A N 1
ATOM 1407 C CA . ARG A 1 170 ? 9.696 17.144 6.003 1.00 41.44 170 ARG A CA 1
ATOM 1408 C C . ARG A 1 170 ? 8.621 16.493 6.878 1.00 41.44 170 ARG A C 1
ATOM 1410 O O . ARG A 1 170 ? 8.111 17.191 7.745 1.00 41.44 170 ARG A O 1
ATOM 1417 N N . ILE A 1 171 ? 8.356 15.190 6.752 1.00 46.81 171 ILE A N 1
ATOM 1418 C CA . ILE A 1 171 ? 7.496 14.457 7.712 1.00 46.81 171 ILE A CA 1
ATOM 1419 C C . ILE A 1 171 ? 8.333 13.900 8.885 1.00 46.81 171 ILE A C 1
ATOM 1421 O O . ILE A 1 171 ? 7.865 13.176 9.746 1.00 46.81 171 ILE A O 1
ATOM 1425 N N . ARG A 1 172 ? 9.595 14.325 9.022 1.00 40.09 172 ARG A N 1
ATOM 1426 C CA . ARG A 1 172 ? 10.445 14.006 10.177 1.00 40.09 172 ARG A CA 1
ATOM 1427 C C . ARG A 1 172 ? 10.171 14.926 11.379 1.00 40.09 172 ARG A C 1
ATOM 1429 O O . ARG A 1 172 ? 11.102 15.479 11.961 1.00 40.09 172 ARG A O 1
ATOM 1436 N N . ARG A 1 173 ? 8.902 15.137 11.744 1.00 33.75 173 ARG A N 1
ATOM 1437 C CA . ARG A 1 173 ? 8.559 15.642 13.082 1.00 33.75 173 ARG A CA 1
ATOM 1438 C C . ARG A 1 173 ? 8.029 14.463 13.892 1.00 33.75 173 ARG A C 1
ATOM 1440 O O . ARG A 1 173 ? 6.880 14.090 13.680 1.00 33.75 173 ARG A O 1
ATOM 1447 N N . PRO A 1 174 ? 8.833 13.869 14.793 1.00 35.97 174 PRO A N 1
ATOM 1448 C CA . PRO A 1 174 ? 8.289 12.908 15.735 1.00 35.97 174 PRO A CA 1
ATOM 1449 C C . PRO A 1 174 ? 7.189 13.618 16.525 1.00 35.97 174 PRO A C 1
ATOM 1451 O O . PRO A 1 174 ? 7.408 14.712 17.055 1.00 35.97 174 PRO A O 1
ATOM 1454 N N . ILE A 1 175 ? 6.003 13.015 16.571 1.00 45.81 175 ILE A N 1
ATOM 1455 C CA . ILE A 1 175 ? 4.943 13.398 17.500 1.00 45.81 175 ILE A CA 1
ATOM 1456 C C . ILE A 1 175 ? 5.499 13.095 18.895 1.00 45.81 175 ILE A C 1
ATOM 1458 O O . ILE A 1 175 ? 5.400 11.983 19.405 1.00 45.81 175 ILE A O 1
ATOM 1462 N N . GLN A 1 176 ? 6.195 14.067 19.485 1.00 37.38 176 GLN A N 1
ATOM 1463 C CA . GLN A 1 176 ? 6.658 13.979 20.861 1.00 37.38 176 GLN A CA 1
ATOM 1464 C C . GLN A 1 176 ? 5.418 14.002 21.753 1.00 37.38 176 GLN A C 1
ATOM 1466 O O . GLN A 1 176 ? 4.792 15.044 21.954 1.00 37.38 176 GLN A O 1
ATOM 1471 N N . HIS A 1 177 ? 5.048 12.834 22.276 1.00 40.41 177 HIS A N 1
ATOM 1472 C CA . HIS A 1 177 ? 4.069 12.729 23.343 1.00 40.41 177 HIS A CA 1
ATOM 1473 C C . HIS A 1 177 ? 4.560 13.544 24.541 1.00 40.41 177 HIS A C 1
ATOM 1475 O O . HIS A 1 177 ? 5.534 13.193 25.207 1.00 40.41 177 HIS A O 1
ATOM 1481 N N . ARG A 1 178 ? 3.857 14.641 24.830 1.00 38.72 178 ARG A N 1
ATOM 1482 C CA . ARG A 1 178 ? 3.964 15.351 26.100 1.00 38.72 178 ARG A CA 1
ATOM 1483 C C . ARG A 1 178 ? 3.495 14.383 27.191 1.00 38.72 178 ARG A C 1
ATOM 1485 O O . ARG A 1 178 ? 2.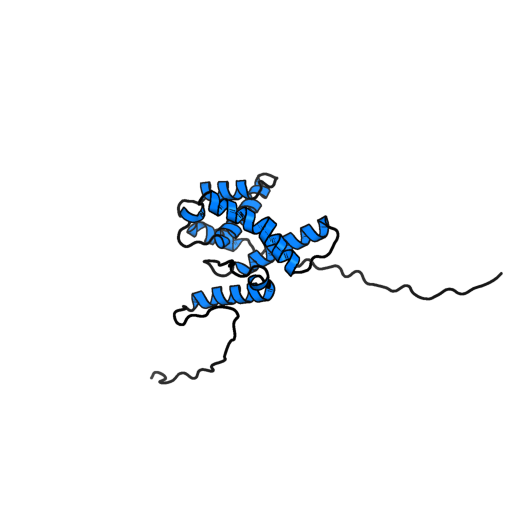299 14.162 27.366 1.00 38.72 178 ARG A O 1
ATOM 1492 N N . ARG A 1 179 ? 4.455 13.767 27.881 1.00 38.72 179 ARG A N 1
ATOM 1493 C CA . ARG A 1 179 ? 4.260 12.973 29.096 1.00 38.72 179 ARG A CA 1
ATOM 1494 C C . ARG A 1 179 ? 3.531 13.870 30.104 1.00 38.72 179 ARG A C 1
ATOM 1496 O O . ARG A 1 179 ? 4.133 14.785 30.653 1.00 38.72 179 ARG A O 1
ATOM 1503 N N . ARG A 1 180 ? 2.223 13.670 30.304 1.00 37.03 180 ARG A N 1
ATOM 1504 C CA . ARG A 1 180 ? 1.559 14.165 31.515 1.00 37.03 180 ARG A CA 1
ATOM 1505 C C . ARG A 1 180 ? 2.143 13.359 32.667 1.00 37.03 180 ARG A C 1
ATOM 1507 O O . ARG A 1 180 ? 1.950 12.145 32.733 1.00 37.03 180 ARG A O 1
ATOM 1514 N N . GLU A 1 181 ? 2.913 14.029 33.509 1.00 37.50 181 GLU A N 1
ATOM 1515 C CA . GLU A 1 181 ? 3.338 13.509 34.797 1.00 37.50 181 GLU A CA 1
ATOM 1516 C C . GLU A 1 181 ? 2.097 13.095 35.590 1.00 37.50 181 GLU A C 1
ATOM 1518 O O . GLU A 1 181 ? 1.161 13.872 35.784 1.00 37.50 181 GLU A O 1
ATOM 1523 N N . LYS A 1 182 ? 2.078 11.829 36.004 1.00 37.91 182 LYS A N 1
ATOM 1524 C CA . LYS A 1 182 ? 1.254 11.382 37.116 1.00 37.91 182 LYS A CA 1
ATOM 1525 C C . LYS A 1 182 ? 1.964 11.858 38.382 1.00 37.91 182 LYS A C 1
ATOM 1527 O O . LYS A 1 182 ? 2.970 11.262 38.755 1.00 37.91 182 LYS A O 1
ATOM 1532 N N . SER A 1 183 ? 1.435 12.885 39.032 1.00 36.62 183 SER A N 1
ATOM 1533 C CA . SER A 1 183 ? 1.675 13.121 40.456 1.00 36.62 183 SER A CA 1
ATOM 1534 C C . SER A 1 183 ? 0.478 12.552 41.192 1.00 36.62 183 SER A C 1
ATOM 1536 O O . SER A 1 183 ? -0.638 13.049 41.065 1.00 36.62 183 SER A O 1
ATOM 1538 N N . ALA A 1 184 ? 0.715 11.442 41.879 1.00 38.22 184 ALA A N 1
ATOM 1539 C CA . ALA A 1 184 ? -0.241 10.797 42.752 1.00 38.22 184 ALA A CA 1
ATOM 1540 C C . ALA A 1 184 ? -0.725 11.780 43.827 1.00 38.22 184 ALA A C 1
ATOM 1542 O O . ALA A 1 184 ? 0.081 12.377 44.536 1.00 38.22 184 ALA A O 1
ATOM 1543 N N . THR A 1 185 ? -2.039 11.919 43.972 1.00 39.91 185 THR A N 1
ATOM 1544 C CA . THR A 1 185 ? -2.644 12.358 45.228 1.00 39.91 185 THR A CA 1
ATOM 1545 C C . THR A 1 185 ? -3.318 11.127 45.797 1.00 39.91 185 THR A C 1
ATOM 1547 O O . THR A 1 185 ? -4.348 10.689 45.292 1.00 39.91 185 THR A O 1
ATOM 1550 N N . ASN A 1 186 ? -2.670 10.507 46.774 1.00 39.03 186 ASN A N 1
ATOM 1551 C CA . ASN A 1 186 ? -3.282 9.479 47.592 1.00 39.03 186 ASN A CA 1
ATOM 1552 C C . ASN A 1 186 ? -2.650 9.579 48.979 1.00 39.03 186 ASN A C 1
ATOM 1554 O O . ASN A 1 186 ? -1.510 9.168 49.148 1.00 39.03 186 ASN A O 1
ATOM 1558 N N . GLU A 1 187 ? -3.383 10.162 49.924 1.00 36.12 187 GLU A N 1
ATOM 1559 C CA . GLU A 1 187 ? -3.323 9.845 51.354 1.00 36.12 187 GLU A CA 1
ATOM 1560 C C . GLU A 1 187 ? -4.694 10.169 51.992 1.00 36.12 187 GLU A C 1
ATOM 1562 O O . GLU A 1 187 ? -5.429 11.003 51.453 1.00 36.12 187 GLU A O 1
ATOM 1567 N N . PRO A 1 188 ? -5.098 9.436 53.049 1.00 41.19 188 PRO A N 1
ATOM 1568 C CA . PRO A 1 188 ? -6.485 9.007 53.274 1.00 41.19 188 PRO A CA 1
ATOM 1569 C C . PRO A 1 188 ? -7.192 9.802 54.409 1.00 41.19 188 PRO A C 1
ATOM 1571 O O . PRO A 1 188 ? -6.616 10.757 54.931 1.00 41.19 188 PRO A O 1
ATOM 1574 N N . PRO A 1 189 ? -8.456 9.488 54.784 1.00 51.50 189 PRO A N 1
ATOM 1575 C CA . PRO A 1 189 ? -9.296 10.386 55.573 1.00 51.50 189 PRO A CA 1
ATOM 1576 C C . PRO A 1 189 ? -9.041 10.242 57.083 1.00 51.50 189 PRO A C 1
ATOM 1578 O O . PRO A 1 189 ? -8.930 9.132 57.602 1.00 51.50 189 PRO A O 1
ATOM 1581 N N . GLY A 1 190 ? -9.006 11.371 57.795 1.00 34.84 190 GLY A N 1
ATOM 1582 C CA . GLY A 1 190 ? -8.834 11.446 59.247 1.00 34.84 190 GLY A CA 1
ATOM 1583 C C . GLY A 1 190 ? -9.841 12.407 59.876 1.00 34.84 190 GLY A C 1
ATOM 1584 O O . GLY A 1 190 ? -9.938 13.564 59.486 1.00 34.84 190 GLY A O 1
ATOM 1585 N N . LEU A 1 191 ? -10.615 11.874 60.815 1.00 37.59 191 LEU A N 1
ATOM 1586 C CA . LEU A 1 191 ? -11.712 12.489 61.556 1.00 37.59 191 LEU A CA 1
ATOM 1587 C C . LEU A 1 191 ? -11.297 13.693 62.425 1.00 37.59 191 LEU A C 1
ATOM 1589 O O . LEU A 1 191 ? -10.255 13.652 63.067 1.00 37.59 191 LEU A O 1
ATOM 1593 N N . GLY A 1 192 ? -12.238 14.626 62.620 1.00 31.66 192 GLY A N 1
ATOM 1594 C CA . GLY A 1 192 ? -12.686 14.935 63.984 1.00 31.66 192 GLY A CA 1
ATOM 1595 C C . GLY A 1 192 ? -12.448 16.339 64.564 1.00 31.66 192 GLY A C 1
ATOM 1596 O O . GLY A 1 192 ? -11.336 16.687 64.924 1.00 31.66 192 GLY A O 1
ATOM 1597 N N . VAL A 1 193 ? -13.576 17.024 64.798 1.00 37.56 193 VAL A N 1
ATOM 1598 C CA . VAL A 1 193 ? -13.966 17.734 66.041 1.00 37.56 193 VAL A CA 1
ATOM 1599 C C . VAL A 1 193 ? -13.112 18.926 66.528 1.00 37.56 193 VAL A C 1
ATOM 1601 O O . VAL A 1 193 ? -12.110 18.741 67.209 1.00 37.56 193 VAL A O 1
ATOM 1604 N N . LEU A 1 194 ? -13.588 20.154 66.281 1.00 38.03 194 LEU A N 1
ATOM 1605 C CA . LEU A 1 194 ? -14.232 21.106 67.222 1.00 38.03 194 LEU A CA 1
ATOM 1606 C C . LEU A 1 194 ? -14.308 22.497 66.578 1.00 38.03 194 LEU A C 1
ATOM 1608 O O . LEU A 1 194 ? -13.274 22.969 66.060 1.00 38.03 194 LEU A O 1
#

Mean predicted aligned error: 12.74 Å

Solvent-accessible surface area (backbone atoms only — not comparable to full-atom values): 12300 Å² total; per-residue (Å²): 139,82,80,93,74,81,92,79,88,87,77,92,78,92,65,102,60,94,81,61,98,82,65,50,78,72,52,50,54,42,48,51,49,48,50,52,46,36,73,73,49,43,46,58,74,78,39,71,94,61,80,88,57,64,73,56,72,88,50,58,66,56,52,50,52,53,30,51,54,51,35,55,53,50,28,61,76,66,73,44,88,71,56,68,56,57,24,46,53,49,32,41,65,73,51,48,45,59,43,43,46,49,36,58,78,68,48,48,59,78,38,40,81,90,59,34,65,51,48,48,46,56,53,29,52,57,48,33,56,55,48,17,69,75,67,77,45,80,69,55,61,66,54,26,44,52,52,46,39,75,74,47,46,76,71,60,56,75,68,44,58,71,57,60,74,74,68,66,84,74,74,78,63,78,86,74,77,79,77,76,78,84,76,85,86,84,83,84,92,79,86,81,90,134

Foldseek 3Di:
DDDPDDDDDDDDDDFPDDDDPPDDPQNVQQVVLQRVLCVQAVVCVLDPPDDQGWLHPDCSVVVVVQLVVQQVVVCVVVVHHDDSNRSSVCCCVPPLVVLLVLCVVVVLCVLPPSGDSNNLSSVLVVQQVVVCVVVVHGPDSNVSSVVCSVVRSHPCVVVVVVVVVPPPPPVPDPPPPPPPDDDDDDDDDDDDDD